Protein AF-A0A1V5Y5P9-F1 (afdb_monomer)

Mean predicted aligned error: 10.25 Å

Secondary structure (DSSP, 8-state):
-------PPPHHHHHHHHHHHHHHHHHHHHHHHHHHHHHHHHHHHHHHHHHHHHHHHHHHHT----HHHHTTTT-TT-TTTT--EEEEE--S-TT-GGG-EEEEEEEEEESEEEEEEEETTEEEEE--TTSPPPPTTTTTT-EEEEEESTTTT-EEEEEEE-SSEEEEES-TTS------SS---TT-EEEETTEEEEEEEEEEEETTEEEEEEEEEEEE--

Nearest PDB structures (foldseek):
  4bcx-assembly1_A  TM=2.130E-01  e=1.971E-02  Homo sapiens
  3mnm-assembly3_C  TM=2.122E-01  e=1.579E-02  Saccharomyces cerevisiae
  3mnm-assembly1_A  TM=2.080E-01  e=1.413E-02  Saccharomyces cerevisiae
  8esd-assembly1_S  TM=7.300E-01  e=5.932E+00  Homo sapiens
  7kzw-assembly1_A  TM=1.857E-01  e=3.146E-01  Francisella tularensis subsp. tularensis SCHU S4

Solvent-accessible surface area (backbone atoms only — not comparable to full-atom values): 12358 Å² total; per-residue (Å²): 137,88,82,79,78,80,80,74,81,49,73,66,58,54,53,52,53,52,52,52,51,51,54,52,51,55,52,52,53,51,53,50,54,53,49,53,55,52,52,55,50,52,54,50,54,52,49,50,50,54,51,51,49,50,52,51,51,49,49,49,76,60,59,68,79,40,81,74,52,57,71,48,54,51,40,93,82,46,88,64,88,69,58,63,59,73,52,76,54,64,59,99,50,91,86,50,66,93,69,46,41,54,42,40,37,43,72,45,80,40,47,58,43,39,30,55,41,39,50,62,45,34,41,31,47,52,77,47,69,90,58,80,66,46,56,73,45,72,55,41,79,30,44,37,34,26,75,36,50,47,39,44,80,42,61,29,30,21,73,34,28,46,51,50,37,36,35,38,13,52,40,92,84,69,47,93,46,72,30,46,95,45,60,36,32,64,70,12,29,38,28,30,68,75,25,36,34,37,37,40,37,40,33,37,50,60,97,88,43,81,48,76,48,78,46,79,44,80,38,63,63,131

Radius of gyration: 29.68 Å; Cα contacts (8 Å, |Δi|>4): 379; chains: 1; bounding box: 76×43×85 Å

pLDDT: mean 79.34, std 16.52, range [37.75, 97.44]

Structure (mmCIF, N/CA/C/O backbone):
data_AF-A0A1V5Y5P9-F1
#
_entry.id   AF-A0A1V5Y5P9-F1
#
loop_
_atom_site.group_PDB
_atom_site.id
_atom_site.type_symbol
_atom_site.label_atom_id
_atom_site.label_alt_id
_atom_site.label_comp_id
_atom_site.label_asym_id
_atom_site.label_entity_id
_atom_site.label_seq_id
_atom_site.pdbx_PDB_ins_code
_atom_site.Cartn_x
_atom_site.Cartn_y
_atom_site.Cartn_z
_atom_site.occupancy
_atom_site.B_iso_or_equiv
_atom_site.auth_seq_id
_atom_site.auth_comp_id
_atom_site.auth_asym_id
_atom_site.auth_atom_id
_atom_site.pdbx_PDB_model_num
ATOM 1 N N . MET A 1 1 ? -53.726 32.207 53.476 1.00 49.44 1 MET A N 1
ATOM 2 C CA . MET A 1 1 ? -52.867 31.092 53.942 1.00 49.44 1 MET A CA 1
ATOM 3 C C . MET A 1 1 ? -53.155 29.855 53.090 1.00 49.44 1 MET A C 1
ATOM 5 O O . MET A 1 1 ? -54.189 29.228 53.279 1.00 49.44 1 MET A O 1
ATOM 9 N N . LYS A 1 2 ? -52.309 29.541 52.099 1.00 61.25 2 LYS A N 1
ATOM 10 C CA . LYS A 1 2 ? -52.435 28.315 51.285 1.00 61.25 2 LYS A CA 1
ATOM 11 C C . LYS A 1 2 ? -51.873 27.142 52.095 1.00 61.25 2 LYS A C 1
ATOM 13 O O . LYS A 1 2 ? -50.684 27.132 52.400 1.00 61.25 2 LYS A O 1
ATOM 18 N N . ARG A 1 3 ? -52.726 26.190 52.482 1.00 55.22 3 ARG A N 1
ATOM 19 C CA . ARG A 1 3 ? -52.300 24.937 53.121 1.00 55.22 3 ARG A CA 1
ATOM 20 C C . ARG A 1 3 ? -51.608 24.078 52.062 1.00 55.22 3 ARG A C 1
ATOM 22 O O . ARG A 1 3 ? -52.251 23.637 51.116 1.00 55.22 3 ARG A O 1
ATOM 29 N N . TYR A 1 4 ? -50.300 23.880 52.198 1.00 59.91 4 TYR A N 1
ATOM 30 C CA . TYR A 1 4 ? -49.572 22.886 51.416 1.00 59.91 4 TYR A CA 1
ATOM 31 C C . TYR A 1 4 ? -49.954 21.498 51.938 1.00 59.91 4 TYR A C 1
ATOM 33 O O . TYR A 1 4 ? -49.532 21.105 53.026 1.00 59.91 4 TYR A O 1
ATOM 41 N N . ASN A 1 5 ? -50.775 20.770 51.180 1.00 59.78 5 ASN A N 1
ATOM 42 C CA . ASN A 1 5 ? -51.009 19.351 51.426 1.00 59.78 5 ASN A CA 1
ATOM 43 C C . ASN A 1 5 ? -49.697 18.606 51.164 1.00 59.78 5 ASN A C 1
ATOM 45 O O . ASN A 1 5 ? -49.247 18.512 50.023 1.00 59.78 5 ASN A O 1
ATOM 49 N N . LYS A 1 6 ? -49.063 18.105 52.228 1.00 63.16 6 LYS A N 1
ATOM 50 C CA . LYS A 1 6 ? -47.921 17.199 52.109 1.00 63.16 6 LYS A CA 1
ATOM 51 C C . LYS A 1 6 ? -48.448 15.852 51.614 1.00 63.16 6 LYS A C 1
ATOM 53 O O . LYS A 1 6 ? -48.956 15.063 52.403 1.00 63.16 6 LYS A O 1
ATOM 58 N N . LEU A 1 7 ? -48.361 15.620 50.308 1.00 68.31 7 LEU A N 1
ATOM 59 C CA . LEU A 1 7 ? -48.500 14.288 49.729 1.00 68.31 7 LEU A CA 1
ATOM 60 C C . LEU A 1 7 ? -47.290 13.471 50.196 1.00 68.31 7 LEU A C 1
ATOM 62 O O . LEU A 1 7 ? -46.177 13.669 49.712 1.00 68.31 7 LEU A O 1
ATOM 66 N N . GLY A 1 8 ? -47.481 12.637 51.216 1.00 77.69 8 GLY A N 1
ATOM 67 C CA . GLY A 1 8 ? -46.471 11.668 51.624 1.00 77.69 8 GLY A CA 1
ATOM 68 C C . GLY A 1 8 ? -46.369 10.587 50.556 1.00 77.69 8 GLY A C 1
ATOM 69 O O . GLY A 1 8 ? -47.363 9.920 50.286 1.00 77.69 8 GLY A O 1
ATOM 70 N N . LEU A 1 9 ? -45.189 10.434 49.952 1.00 80.88 9 LEU A N 1
ATOM 71 C CA . LEU A 1 9 ? -44.886 9.305 49.073 1.00 80.88 9 LEU A CA 1
ATOM 72 C C . LEU A 1 9 ? -45.119 7.997 49.829 1.00 80.88 9 LEU A C 1
ATOM 74 O O . LEU A 1 9 ? -44.632 7.811 50.947 1.00 80.88 9 LEU A O 1
ATOM 78 N N . THR A 1 10 ? -45.863 7.088 49.214 1.00 93.31 10 THR A N 1
ATOM 79 C CA . THR A 1 10 ? -46.076 5.755 49.768 1.00 93.31 10 THR A CA 1
ATOM 80 C C . THR A 1 10 ? -44.797 4.919 49.627 1.00 93.31 10 THR A C 1
ATOM 82 O O . THR A 1 10 ? -43.977 5.126 48.725 1.00 93.31 10 THR A O 1
ATOM 85 N N . LEU A 1 11 ? -44.610 3.938 50.518 1.00 88.25 11 LEU A N 1
ATOM 86 C CA . LEU A 1 11 ? -43.483 2.995 50.454 1.00 88.25 11 LEU A CA 1
ATOM 87 C C . LEU A 1 11 ? -43.383 2.331 49.067 1.00 88.25 11 LEU A C 1
ATOM 89 O O . LEU A 1 11 ? -42.293 2.169 48.525 1.00 88.25 11 LEU A O 1
ATOM 93 N N . VAL A 1 12 ? -44.536 1.999 48.481 1.00 90.06 12 VAL A N 1
ATOM 94 C CA . VAL A 1 12 ? -44.648 1.355 47.168 1.00 90.06 12 VAL A CA 1
ATOM 95 C C . VAL A 1 12 ? -44.115 2.260 46.055 1.00 90.06 12 VAL A C 1
ATOM 97 O O . VAL A 1 12 ? -43.290 1.815 45.263 1.00 90.06 12 VAL A O 1
ATOM 100 N N . GLU A 1 13 ? -44.504 3.537 46.020 1.00 93.06 13 GLU A N 1
ATOM 101 C CA . GLU A 1 13 ? -43.995 4.500 45.029 1.00 93.06 13 GLU A CA 1
ATOM 102 C C . GLU A 1 13 ? -42.478 4.686 45.134 1.00 93.06 13 GLU A C 1
ATOM 104 O O . GLU A 1 13 ? -41.786 4.773 44.120 1.00 93.06 13 GLU A O 1
ATOM 109 N N . THR A 1 14 ? -41.945 4.680 46.358 1.00 92.69 14 THR A N 1
ATOM 110 C CA . THR A 1 14 ? -40.501 4.804 46.595 1.00 92.69 14 THR A CA 1
ATOM 111 C C . THR A 1 14 ? -39.743 3.581 46.065 1.00 92.69 14 THR A C 1
ATOM 113 O O . THR A 1 14 ? -38.700 3.729 45.428 1.00 92.69 14 THR A O 1
ATOM 116 N N . LEU A 1 15 ? -40.280 2.372 46.260 1.00 94.62 15 LEU A N 1
ATOM 117 C CA . LEU A 1 15 ? -39.699 1.136 45.723 1.00 94.62 15 LEU A CA 1
ATOM 118 C C . LEU A 1 15 ? -39.744 1.092 44.190 1.00 94.62 15 LEU A C 1
ATOM 120 O O . LEU A 1 15 ? -38.751 0.721 43.564 1.00 94.62 15 LEU A O 1
ATOM 124 N N . PHE A 1 16 ? -40.851 1.521 43.575 1.00 96.50 16 PHE A N 1
ATOM 125 C CA . PHE A 1 16 ? -40.939 1.631 42.116 1.00 96.50 16 PHE A CA 1
ATOM 126 C C . PHE A 1 16 ? -39.942 2.649 41.556 1.00 96.50 16 PHE A C 1
ATOM 128 O O . PHE A 1 16 ? -39.251 2.352 40.581 1.00 96.50 16 PHE A O 1
ATOM 135 N N . ALA A 1 17 ? -39.811 3.819 42.188 1.00 95.94 17 ALA A N 1
ATOM 136 C CA . ALA A 1 17 ? -38.842 4.830 41.775 1.00 95.94 17 ALA A CA 1
ATOM 137 C C . ALA A 1 17 ? -37.397 4.306 41.852 1.00 95.94 17 ALA A C 1
ATOM 139 O O . ALA A 1 17 ? -36.624 4.495 40.912 1.00 95.94 17 ALA A O 1
ATOM 140 N N . LEU A 1 18 ? -37.045 3.591 42.928 1.00 96.50 18 LEU A N 1
ATOM 141 C CA . LEU A 1 18 ? -35.730 2.963 43.082 1.00 96.50 18 LEU A CA 1
ATOM 142 C C . LEU A 1 18 ? -35.466 1.893 42.016 1.00 96.50 18 LEU A C 1
ATOM 144 O O . LEU A 1 18 ? -34.370 1.851 41.459 1.00 96.50 18 LEU A O 1
ATOM 148 N N . ALA A 1 19 ? -36.459 1.060 41.694 1.00 96.25 19 ALA A N 1
ATOM 149 C CA . ALA A 1 19 ? -36.323 0.043 40.655 1.00 96.25 19 ALA A CA 1
ATOM 150 C C . ALA A 1 19 ? -36.084 0.675 39.274 1.00 96.25 19 ALA A C 1
ATOM 152 O O . ALA A 1 19 ? -35.151 0.288 38.570 1.00 96.25 19 ALA A O 1
ATOM 153 N N . ILE A 1 20 ? -36.871 1.691 38.907 1.00 96.56 20 ILE A N 1
ATOM 154 C CA . ILE A 1 20 ? -36.700 2.423 37.642 1.00 96.56 20 ILE A CA 1
ATOM 155 C C . ILE A 1 20 ? -35.311 3.067 37.582 1.00 96.56 20 ILE A C 1
ATOM 157 O O . ILE A 1 20 ? -34.616 2.949 36.573 1.00 96.56 20 ILE A O 1
ATOM 161 N N . PHE A 1 21 ? -34.876 3.700 38.672 1.00 97.44 21 PHE A N 1
ATOM 162 C CA . PHE A 1 21 ? -33.552 4.309 38.752 1.00 97.44 21 PHE A CA 1
ATOM 163 C C . PHE A 1 21 ? -32.428 3.274 38.587 1.00 97.44 21 PHE A C 1
ATOM 165 O O . PHE A 1 21 ? -31.471 3.512 37.847 1.00 97.44 21 PHE A O 1
ATOM 172 N N . ALA A 1 22 ? -32.566 2.094 39.198 1.00 96.94 22 ALA A N 1
ATOM 173 C CA . ALA A 1 22 ? -31.617 0.999 39.032 1.00 96.94 22 ALA A CA 1
ATOM 174 C C . ALA A 1 22 ? -31.517 0.559 37.560 1.00 96.94 22 ALA A C 1
ATOM 176 O O . ALA A 1 22 ? -30.415 0.504 37.015 1.00 96.94 22 ALA A O 1
ATOM 177 N N . PHE A 1 23 ? -32.641 0.346 36.870 1.00 95.56 23 PHE A N 1
ATOM 178 C CA . PHE A 1 23 ? -32.624 -0.019 35.448 1.00 95.56 23 PHE A CA 1
ATOM 179 C C . PHE A 1 23 ? -32.004 1.064 34.556 1.00 95.56 23 PHE A C 1
ATOM 181 O O . PHE A 1 23 ? -31.177 0.751 33.696 1.00 95.56 23 PHE A O 1
ATOM 188 N N . LEU A 1 24 ? -32.349 2.335 34.778 1.00 97.25 24 LEU A N 1
ATOM 189 C CA . LEU A 1 24 ? -31.788 3.452 34.012 1.00 97.25 24 LEU A CA 1
ATOM 190 C C . LEU A 1 24 ? -30.277 3.591 34.225 1.00 97.25 24 LEU A C 1
ATOM 192 O O . LEU A 1 24 ? -29.542 3.790 33.259 1.00 97.25 24 LEU A O 1
ATOM 196 N N . SER A 1 25 ? -29.802 3.441 35.464 1.00 96.75 25 SER A N 1
ATOM 197 C CA . SER A 1 25 ? -28.369 3.512 35.771 1.00 96.75 25 SER A CA 1
ATOM 198 C C . SER A 1 25 ? -27.574 2.383 35.108 1.00 96.75 25 SER A C 1
ATOM 200 O O . SER A 1 25 ? -26.524 2.646 34.524 1.00 96.75 25 SER A O 1
ATOM 202 N N . VAL A 1 26 ? -28.089 1.147 35.098 1.00 97.06 26 VAL A N 1
ATOM 203 C CA . VAL A 1 26 ? -27.453 0.018 34.394 1.00 97.06 26 VAL A CA 1
ATOM 204 C C . VAL A 1 26 ? -27.424 0.257 32.884 1.00 97.06 26 VAL A C 1
ATOM 206 O O . VAL A 1 26 ? -26.388 0.048 32.245 1.00 97.06 26 VAL A O 1
ATOM 209 N N . GLY A 1 27 ? -28.530 0.741 32.309 1.00 95.56 27 GLY A N 1
ATOM 210 C CA . GLY A 1 27 ? -28.602 1.095 30.892 1.00 95.56 27 GLY A CA 1
ATOM 211 C C . GLY A 1 27 ? -27.575 2.165 30.515 1.00 95.56 27 GLY A C 1
ATOM 212 O O . GLY A 1 27 ? -26.798 1.975 29.580 1.00 95.56 27 GLY A O 1
ATOM 213 N N . PHE A 1 28 ? -27.504 3.244 31.298 1.00 96.94 28 PHE A N 1
ATOM 214 C CA . PHE A 1 28 ? -26.545 4.332 31.106 1.00 96.94 28 PHE A CA 1
ATOM 215 C C . PHE A 1 28 ? -25.088 3.869 31.241 1.00 96.94 28 PHE A C 1
ATOM 217 O O . PHE A 1 28 ? -24.247 4.203 30.410 1.00 96.94 28 PHE A O 1
ATOM 224 N N . MET A 1 29 ? -24.772 3.059 32.253 1.00 97.44 29 MET A N 1
ATOM 225 C CA . MET A 1 29 ? -23.414 2.538 32.425 1.00 97.44 29 MET A CA 1
ATOM 226 C C . MET A 1 29 ? -23.001 1.641 31.255 1.00 97.44 29 MET A C 1
ATOM 228 O O . MET A 1 29 ? -21.860 1.700 30.798 1.00 97.44 29 MET A O 1
ATOM 232 N N . THR A 1 30 ? -23.931 0.848 30.722 1.00 95.81 30 THR A N 1
ATOM 233 C CA . THR A 1 30 ? -23.661 -0.028 29.576 1.00 95.81 30 THR A CA 1
ATOM 234 C C . THR A 1 30 ? -23.359 0.780 28.313 1.00 95.81 30 THR A C 1
ATOM 236 O O . THR A 1 30 ? -22.378 0.492 27.620 1.00 95.81 30 THR A O 1
ATOM 239 N N . THR A 1 31 ? -24.147 1.822 28.026 1.00 95.62 31 THR A N 1
ATOM 240 C CA . THR A 1 31 ? -23.918 2.691 26.860 1.00 95.62 31 THR A CA 1
ATOM 241 C C . THR A 1 31 ? -22.635 3.502 27.005 1.00 95.62 31 THR A C 1
ATOM 243 O O . THR A 1 31 ? -21.869 3.604 26.047 1.00 95.62 31 THR A O 1
ATOM 246 N N . LEU A 1 32 ? -22.335 3.996 28.206 1.00 96.69 32 LEU A N 1
ATOM 247 C CA . LEU A 1 32 ? -21.098 4.712 28.502 1.00 96.69 32 LEU A CA 1
ATOM 248 C C . LEU A 1 32 ? -19.866 3.821 28.289 1.00 96.69 32 LEU A C 1
ATOM 250 O O . LEU A 1 32 ? -18.919 4.230 27.616 1.00 96.69 32 LEU A O 1
ATOM 254 N N . VAL A 1 33 ? -19.891 2.571 28.763 1.00 93.38 33 VAL A N 1
ATOM 255 C CA . VAL A 1 33 ? -18.799 1.608 28.532 1.00 93.38 33 VAL A CA 1
ATOM 256 C C . VAL A 1 33 ? -18.645 1.274 27.045 1.00 93.38 33 VAL A C 1
ATOM 258 O O . VAL A 1 33 ? -17.519 1.192 26.550 1.00 93.38 33 VAL A O 1
ATOM 261 N N . ALA A 1 34 ? -19.747 1.091 26.314 1.00 90.06 34 ALA A N 1
ATOM 262 C CA . ALA A 1 34 ? -19.705 0.853 24.870 1.00 90.06 34 ALA A CA 1
ATOM 263 C C . ALA A 1 34 ? -19.123 2.058 24.108 1.00 90.06 34 ALA A C 1
ATOM 265 O O . ALA A 1 34 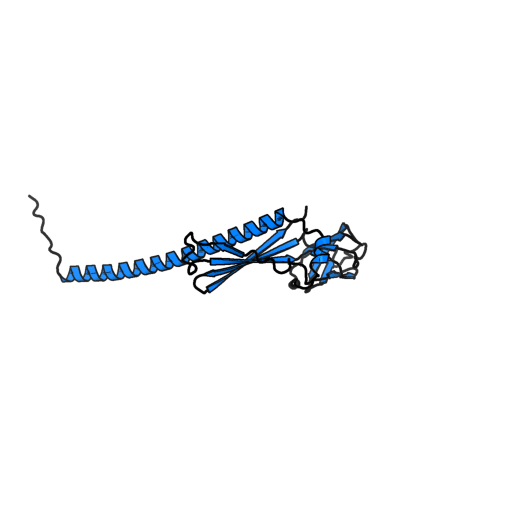? -18.265 1.887 23.234 1.00 90.06 34 ALA A O 1
ATOM 266 N N . SER A 1 35 ? -19.514 3.275 24.493 1.00 93.81 35 SER A N 1
ATOM 267 C CA . SER A 1 35 ? -18.978 4.514 23.931 1.00 93.81 35 SER A CA 1
ATOM 268 C C . SER A 1 35 ? -17.477 4.627 24.184 1.00 93.81 35 SER A C 1
ATOM 270 O O . SER A 1 35 ? -16.720 4.830 23.241 1.00 93.81 35 SER A O 1
ATOM 272 N N . MET A 1 36 ? -17.017 4.404 25.419 1.00 89.69 36 MET A N 1
ATOM 273 C CA . MET A 1 36 ? -15.590 4.461 25.764 1.00 89.69 36 MET A CA 1
ATOM 274 C C . MET A 1 36 ? -14.747 3.467 24.957 1.00 89.69 36 MET A C 1
ATOM 276 O O . MET A 1 36 ? -13.641 3.797 24.531 1.00 89.69 36 MET A O 1
ATOM 280 N N . ARG A 1 37 ? -15.262 2.255 24.706 1.00 86.62 37 ARG A N 1
ATOM 281 C CA . ARG A 1 37 ? -14.578 1.261 23.858 1.00 86.62 37 ARG A CA 1
ATOM 282 C C . ARG A 1 37 ? -14.453 1.739 22.415 1.00 86.62 37 ARG A C 1
ATOM 284 O O . ARG A 1 37 ? -13.397 1.575 21.809 1.00 86.62 37 ARG A O 1
ATOM 291 N N . THR A 1 38 ? -15.515 2.341 21.891 1.00 89.38 38 THR A N 1
ATOM 292 C CA . THR A 1 38 ? -15.542 2.880 20.527 1.00 89.38 38 THR A CA 1
ATOM 293 C C . THR A 1 38 ? -14.566 4.046 20.387 1.00 89.38 38 THR A C 1
ATOM 295 O O . THR A 1 38 ? -13.754 4.057 19.465 1.00 89.38 38 THR A O 1
ATOM 298 N N . THR A 1 39 ? -14.556 4.970 21.353 1.00 90.19 39 THR A N 1
ATOM 299 C CA . THR A 1 39 ? -13.597 6.081 21.403 1.00 90.19 39 THR A CA 1
ATOM 300 C C . THR A 1 39 ? -12.156 5.581 21.489 1.00 90.19 39 THR A C 1
ATOM 302 O O . THR A 1 39 ? -11.305 6.057 20.747 1.00 90.19 39 THR A O 1
ATOM 305 N N . GLY A 1 40 ? -11.874 4.587 22.339 1.00 87.38 40 GLY A N 1
ATOM 306 C CA . GLY A 1 40 ? -10.532 4.012 22.460 1.00 87.38 40 GLY A CA 1
ATOM 307 C C . GLY A 1 40 ? -10.018 3.424 21.144 1.00 87.38 40 GLY A C 1
ATOM 308 O O . GLY A 1 40 ? -8.866 3.645 20.782 1.00 87.38 40 GLY A O 1
ATOM 309 N N . ARG A 1 41 ? -10.885 2.737 20.392 1.00 87.50 41 ARG A N 1
ATOM 310 C CA . ARG A 1 41 ? -10.549 2.231 19.056 1.00 87.50 41 ARG A CA 1
ATOM 311 C C . ARG A 1 41 ? -10.267 3.368 18.070 1.00 87.50 41 ARG A C 1
ATOM 313 O O . ARG A 1 41 ? -9.240 3.326 17.400 1.00 87.50 41 ARG A O 1
ATOM 320 N N . ALA A 1 42 ? -11.136 4.376 18.011 1.00 88.00 42 ALA A N 1
ATOM 321 C CA . ALA A 1 42 ? -10.979 5.504 17.094 1.00 88.00 42 ALA A CA 1
ATOM 322 C C . ALA A 1 42 ? -9.665 6.270 17.335 1.00 88.00 42 ALA A C 1
ATOM 324 O O . ALA A 1 42 ? -8.968 6.622 16.389 1.00 88.00 42 ALA A O 1
ATOM 325 N N . VAL A 1 43 ? -9.275 6.465 18.600 1.00 88.88 43 VAL A N 1
ATOM 326 C CA . VAL A 1 43 ? -7.994 7.106 18.949 1.00 88.88 43 VAL A CA 1
ATOM 327 C C . VAL A 1 43 ? -6.798 6.302 18.429 1.00 88.88 43 VAL A C 1
ATOM 329 O O . VAL A 1 43 ? -5.843 6.890 17.928 1.00 88.88 43 VAL A O 1
ATOM 332 N N . LEU A 1 44 ? -6.842 4.969 18.506 1.00 87.56 44 LEU A N 1
ATOM 333 C CA . LEU A 1 44 ? -5.763 4.119 17.989 1.00 87.56 44 LEU A CA 1
ATOM 334 C C . LEU A 1 44 ? -5.710 4.094 16.462 1.00 87.56 44 LEU A C 1
ATOM 336 O O . LEU A 1 44 ? -4.620 4.051 15.903 1.00 87.56 44 LEU A O 1
ATOM 340 N N . GLU A 1 45 ? -6.861 4.153 15.792 1.00 88.56 45 GLU A N 1
ATOM 341 C CA . GLU A 1 45 ? -6.918 4.289 14.333 1.00 88.56 45 GLU A CA 1
ATOM 342 C C . GLU A 1 45 ? -6.293 5.618 13.878 1.00 88.56 45 GLU A C 1
ATOM 344 O O . GLU A 1 45 ? -5.482 5.618 12.955 1.00 88.56 45 GLU A O 1
ATOM 349 N N . ILE A 1 46 ? -6.571 6.724 14.579 1.00 89.62 46 ILE A N 1
ATOM 350 C CA . ILE A 1 46 ? -5.936 8.027 14.315 1.00 89.62 46 ILE A CA 1
ATOM 351 C C . ILE A 1 46 ? -4.427 7.977 14.598 1.00 89.62 46 ILE A C 1
ATOM 353 O O . ILE A 1 46 ? -3.628 8.529 13.844 1.00 89.62 46 ILE A O 1
ATOM 357 N N . ALA A 1 47 ? -4.007 7.304 15.672 1.00 87.44 47 ALA A N 1
ATOM 358 C CA . ALA A 1 47 ? -2.588 7.129 15.969 1.00 87.44 47 ALA A CA 1
ATOM 359 C C . ALA A 1 47 ? -1.869 6.317 14.875 1.00 87.44 47 ALA A C 1
ATOM 361 O O . ALA A 1 47 ? -0.765 6.690 14.481 1.00 87.44 47 ALA A O 1
ATOM 362 N N . ALA A 1 48 ? -2.505 5.263 14.348 1.00 86.25 48 ALA A N 1
ATOM 363 C CA . ALA A 1 48 ? -1.993 4.498 13.211 1.00 86.25 48 ALA A CA 1
ATOM 364 C C . ALA A 1 48 ? -1.867 5.367 11.948 1.00 86.25 48 ALA A C 1
ATOM 366 O O . ALA A 1 48 ? -0.842 5.293 11.270 1.00 86.25 48 ALA A O 1
ATOM 367 N N . ASP A 1 49 ? -2.861 6.222 11.674 1.00 90.06 49 ASP A N 1
ATOM 368 C CA . ASP A 1 49 ? -2.851 7.168 10.549 1.00 90.06 49 ASP A CA 1
ATOM 369 C C . ASP A 1 49 ? -1.686 8.158 10.648 1.00 90.06 49 ASP A C 1
ATOM 371 O O . ASP A 1 49 ? -0.922 8.325 9.694 1.00 90.06 49 ASP A O 1
ATOM 375 N N . ASN A 1 50 ? -1.499 8.772 11.816 1.00 88.38 50 ASN A N 1
ATOM 376 C CA . ASN A 1 50 ? -0.395 9.703 12.051 1.00 88.38 50 ASN A CA 1
ATOM 377 C C . ASN A 1 50 ? 0.965 9.000 11.955 1.00 88.38 50 ASN A C 1
ATOM 379 O O . ASN A 1 50 ? 1.911 9.545 11.388 1.00 88.38 50 ASN A O 1
ATOM 383 N N . PHE A 1 51 ? 1.061 7.775 12.477 1.00 85.06 51 PHE A N 1
ATOM 384 C CA . PHE A 1 51 ? 2.278 6.972 12.408 1.00 85.06 51 PHE A CA 1
ATOM 385 C C . PHE A 1 51 ? 2.651 6.623 10.962 1.00 85.06 51 PHE A C 1
ATOM 387 O O . PHE A 1 51 ? 3.790 6.848 10.552 1.00 85.06 51 PHE A O 1
ATOM 394 N N . ALA A 1 52 ? 1.690 6.142 10.168 1.00 85.12 52 ALA A N 1
ATOM 395 C CA . ALA A 1 52 ? 1.894 5.866 8.749 1.00 85.12 52 ALA A CA 1
ATOM 396 C C . ALA A 1 52 ? 2.286 7.127 7.975 1.00 85.12 52 ALA A C 1
ATOM 398 O O . ALA A 1 52 ? 3.243 7.097 7.205 1.00 85.12 52 ALA A O 1
ATOM 399 N N . THR A 1 53 ? 1.588 8.239 8.219 1.00 87.19 53 THR A N 1
ATOM 400 C CA . THR A 1 53 ? 1.879 9.534 7.589 1.00 87.19 53 THR A CA 1
ATOM 401 C C . THR A 1 53 ? 3.311 9.962 7.874 1.00 87.19 53 THR A C 1
ATOM 403 O O . THR A 1 53 ? 4.040 10.300 6.948 1.00 87.19 53 THR A O 1
ATOM 406 N N . LYS A 1 54 ? 3.769 9.843 9.126 1.00 85.19 54 LYS A N 1
ATOM 407 C CA . LYS A 1 54 ? 5.141 10.202 9.483 1.00 85.19 54 LYS A CA 1
ATOM 408 C C . LYS A 1 54 ? 6.175 9.321 8.780 1.00 85.19 54 LYS A C 1
ATOM 410 O O . LYS A 1 54 ? 7.191 9.832 8.326 1.00 85.19 54 LYS A O 1
ATOM 415 N N . ILE A 1 55 ? 5.920 8.018 8.651 1.00 80.88 55 ILE A N 1
ATOM 416 C CA . ILE A 1 55 ? 6.794 7.120 7.878 1.00 80.88 55 ILE A CA 1
ATOM 417 C C . ILE A 1 55 ? 6.825 7.544 6.410 1.00 80.88 55 ILE A C 1
ATOM 419 O O . ILE A 1 55 ? 7.897 7.605 5.822 1.00 80.88 55 ILE A O 1
ATOM 423 N N . ILE A 1 56 ? 5.672 7.868 5.825 1.00 80.81 56 ILE A N 1
ATOM 424 C CA . ILE A 1 56 ? 5.571 8.335 4.439 1.00 80.81 56 ILE A CA 1
ATOM 425 C C . ILE A 1 56 ? 6.353 9.633 4.229 1.00 80.81 56 ILE A C 1
ATOM 427 O O . ILE A 1 56 ? 7.123 9.719 3.275 1.00 80.81 56 ILE A O 1
ATOM 431 N N . GLU A 1 57 ? 6.216 10.605 5.126 1.00 80.50 57 GLU A N 1
ATOM 432 C CA . GLU A 1 57 ? 6.988 11.850 5.092 1.00 80.50 57 GLU A CA 1
ATOM 433 C C . GLU A 1 57 ? 8.492 11.581 5.188 1.00 80.50 57 GLU A C 1
ATOM 435 O O . GLU A 1 57 ? 9.268 12.093 4.384 1.00 80.50 57 GLU A O 1
ATOM 440 N N . GLU A 1 58 ? 8.918 10.744 6.138 1.00 75.69 58 GLU A N 1
ATOM 441 C CA . GLU A 1 58 ? 10.327 10.370 6.283 1.00 75.69 58 GLU A CA 1
ATOM 442 C C . GLU A 1 58 ? 10.845 9.647 5.036 1.00 75.69 58 GLU A C 1
ATOM 444 O O . GLU A 1 58 ? 11.968 9.905 4.613 1.00 75.69 58 GLU A O 1
ATOM 449 N N . MET A 1 59 ? 10.038 8.790 4.402 1.00 72.69 59 MET A N 1
ATOM 450 C CA . MET A 1 59 ? 10.396 8.144 3.138 1.00 72.69 59 MET A CA 1
ATOM 451 C C . MET A 1 59 ? 10.538 9.153 2.005 1.00 72.69 59 MET A C 1
ATOM 453 O O . MET A 1 59 ? 11.492 9.052 1.245 1.00 72.69 59 MET A O 1
ATOM 457 N N . GLN A 1 60 ? 9.634 10.129 1.896 1.00 71.94 60 GLN A N 1
ATOM 458 C CA . GLN A 1 60 ? 9.711 11.181 0.880 1.00 71.94 60 GLN A CA 1
ATOM 459 C C . GLN A 1 60 ? 10.949 12.065 1.076 1.00 71.94 60 GLN A C 1
ATOM 461 O O . GLN A 1 60 ? 11.655 12.349 0.112 1.00 71.94 60 GLN A O 1
ATOM 466 N N . ILE A 1 61 ? 11.262 12.444 2.319 1.00 64.88 61 ILE A N 1
ATOM 467 C CA . ILE A 1 61 ? 12.447 13.252 2.653 1.00 64.88 61 ILE A CA 1
ATOM 468 C C . ILE A 1 61 ? 13.736 12.451 2.434 1.00 64.88 61 ILE A C 1
ATOM 470 O O . ILE A 1 61 ? 14.727 12.970 1.917 1.00 64.88 61 ILE A O 1
ATOM 474 N N . ARG A 1 62 ? 13.736 11.174 2.826 1.00 62.16 62 ARG A N 1
ATOM 475 C CA . ARG A 1 62 ? 14.885 10.268 2.720 1.00 62.16 62 ARG A CA 1
ATOM 476 C C . ARG A 1 62 ? 14.981 9.600 1.351 1.00 62.16 62 ARG A C 1
ATOM 478 O O . ARG A 1 62 ? 15.850 8.751 1.205 1.00 62.16 62 ARG A O 1
ATOM 485 N N . ASN A 1 63 ? 14.154 9.945 0.358 1.00 59.09 63 ASN A N 1
ATOM 486 C CA . ASN A 1 63 ? 14.120 9.275 -0.949 1.00 59.09 63 ASN A CA 1
ATOM 487 C C . ASN A 1 63 ? 15.382 9.567 -1.790 1.00 59.09 63 ASN A C 1
ATOM 489 O O . ASN A 1 63 ? 15.348 10.236 -2.816 1.00 59.09 63 ASN A O 1
ATOM 493 N N . LYS A 1 64 ? 16.516 9.056 -1.315 1.00 52.22 64 LYS A N 1
ATOM 494 C CA . LYS A 1 64 ? 17.814 8.937 -1.966 1.00 52.22 64 LYS A CA 1
ATOM 495 C C . LYS A 1 64 ? 18.103 7.490 -2.334 1.00 52.22 64 LYS A C 1
ATOM 497 O O . LYS A 1 64 ? 19.243 7.209 -2.689 1.00 52.22 64 LYS A O 1
ATOM 502 N N . MET A 1 65 ? 17.110 6.592 -2.246 1.00 56.09 65 MET A N 1
ATOM 503 C CA . MET A 1 65 ? 17.306 5.218 -2.686 1.00 56.09 65 MET A CA 1
ATOM 504 C C . MET A 1 65 ? 17.481 5.219 -4.195 1.00 56.09 65 MET A C 1
ATOM 506 O O . MET A 1 65 ? 16.526 5.128 -4.967 1.00 56.09 65 MET A O 1
ATOM 510 N N . SER A 1 66 ? 18.725 5.425 -4.597 1.00 58.78 66 SER A N 1
ATOM 511 C CA . SER A 1 66 ? 19.123 5.553 -5.978 1.00 58.78 66 SER A CA 1
ATOM 512 C C . 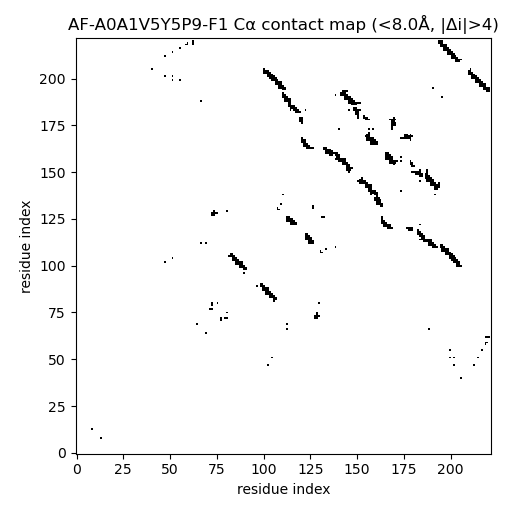SER A 1 66 ? 18.870 4.228 -6.684 1.00 58.78 66 SER A C 1
ATOM 514 O O . SER A 1 66 ? 18.784 3.162 -6.069 1.00 58.78 66 SER A O 1
ATOM 516 N N . ILE A 1 67 ? 18.787 4.283 -8.006 1.00 58.75 67 ILE A N 1
ATOM 517 C CA . ILE A 1 67 ? 18.748 3.088 -8.854 1.00 58.75 67 ILE A CA 1
ATOM 518 C C . ILE A 1 67 ? 19.929 2.138 -8.536 1.00 58.75 67 ILE A C 1
ATOM 520 O O . ILE A 1 67 ? 19.816 0.931 -8.710 1.00 58.75 67 ILE A O 1
ATOM 524 N N . GLU A 1 68 ? 21.042 2.658 -8.009 1.00 60.31 68 GLU A N 1
ATOM 525 C CA . GLU A 1 68 ? 22.231 1.883 -7.626 1.00 60.31 68 GLU A CA 1
ATOM 526 C C . GLU A 1 68 ? 22.086 1.163 -6.276 1.00 60.31 68 GLU A C 1
ATOM 528 O O . GLU A 1 68 ? 22.709 0.126 -6.062 1.00 60.31 68 GLU A O 1
ATOM 533 N N . GLU A 1 69 ? 21.247 1.668 -5.369 1.00 62.47 69 GLU A N 1
ATOM 534 C CA . GLU A 1 69 ? 20.895 0.966 -4.126 1.00 62.47 69 GLU A CA 1
ATOM 535 C C . GLU A 1 69 ? 19.879 -0.156 -4.379 1.00 62.47 69 GLU A C 1
ATOM 537 O O . GLU A 1 69 ? 19.901 -1.166 -3.681 1.00 62.47 69 GLU A O 1
ATOM 542 N N . TYR A 1 70 ? 19.064 -0.047 -5.436 1.00 58.09 70 TYR A N 1
ATOM 543 C CA . TYR A 1 70 ? 18.156 -1.119 -5.859 1.00 58.09 70 TYR A CA 1
ATOM 544 C C . TYR A 1 70 ? 18.886 -2.419 -6.219 1.00 58.09 70 TYR A C 1
ATOM 546 O O . TYR A 1 70 ? 18.448 -3.497 -5.829 1.00 58.09 70 TYR A O 1
ATOM 554 N N . ASP A 1 71 ? 20.036 -2.332 -6.892 1.00 58.72 71 ASP A N 1
ATOM 555 C CA . ASP A 1 71 ? 20.843 -3.517 -7.212 1.00 58.72 71 ASP A CA 1
ATOM 556 C C . ASP A 1 71 ? 21.423 -4.194 -5.951 1.00 58.72 71 ASP A C 1
ATOM 558 O O . ASP A 1 71 ? 21.718 -5.388 -5.979 1.00 58.72 71 ASP A O 1
ATOM 562 N N . LYS A 1 72 ? 21.548 -3.466 -4.830 1.00 58.19 72 LYS A N 1
ATOM 563 C CA . LYS A 1 72 ? 22.037 -4.002 -3.545 1.00 58.19 72 LYS A CA 1
ATOM 564 C C . LYS A 1 72 ? 20.945 -4.684 -2.714 1.00 58.19 72 LYS A C 1
ATOM 566 O O . LYS A 1 72 ? 21.270 -5.452 -1.819 1.00 58.19 72 LYS A O 1
ATOM 571 N N . LEU A 1 73 ? 19.666 -4.455 -3.016 1.00 53.53 73 LEU A N 1
ATOM 572 C CA . LEU A 1 73 ? 18.529 -5.042 -2.288 1.00 53.53 73 LEU A CA 1
ATOM 573 C C . LEU A 1 73 ? 18.346 -6.550 -2.546 1.00 53.53 73 LEU A C 1
ATOM 575 O O . LEU A 1 73 ? 17.710 -7.240 -1.752 1.00 53.53 73 LEU A O 1
ATOM 579 N N . GLY A 1 74 ? 18.924 -7.077 -3.632 1.00 43.47 74 GLY A N 1
ATOM 580 C CA . GLY A 1 74 ? 18.973 -8.516 -3.916 1.00 43.47 74 GLY A CA 1
ATOM 581 C C . GLY A 1 74 ? 20.009 -9.290 -3.092 1.00 43.47 74 GLY A C 1
ATOM 582 O O . GLY A 1 74 ? 20.054 -10.517 -3.187 1.00 43.47 74 GLY A O 1
ATOM 583 N N . ASP A 1 75 ? 20.832 -8.598 -2.299 1.00 43.00 75 ASP A N 1
ATOM 584 C CA . ASP A 1 75 ? 21.763 -9.218 -1.365 1.00 43.00 75 ASP A CA 1
ATOM 585 C C . ASP A 1 75 ? 21.008 -9.605 -0.076 1.00 43.00 75 ASP A C 1
ATOM 587 O O . ASP A 1 75 ? 20.550 -8.722 0.651 1.00 43.00 75 ASP A O 1
ATOM 591 N N . PRO A 1 76 ? 20.866 -10.903 0.257 1.00 40.38 76 PRO A N 1
ATOM 592 C CA . PRO A 1 76 ? 20.224 -11.336 1.500 1.00 40.38 76 PRO A CA 1
ATOM 593 C C . PRO A 1 76 ? 20.967 -10.876 2.769 1.00 40.38 76 PRO A C 1
ATOM 595 O O . PRO A 1 76 ? 20.454 -11.071 3.869 1.00 40.38 76 PRO A O 1
ATOM 598 N N . SER A 1 77 ? 22.157 -10.276 2.640 1.00 37.94 77 SER A N 1
ATOM 599 C CA . SER A 1 77 ? 22.892 -9.632 3.731 1.00 37.94 77 SER A CA 1
ATOM 600 C C . SER A 1 77 ? 22.649 -8.118 3.857 1.00 37.94 77 SER A C 1
ATOM 602 O O . SER A 1 77 ? 23.137 -7.501 4.808 1.00 37.94 77 SER A O 1
ATOM 604 N N . ALA A 1 78 ? 21.857 -7.512 2.962 1.00 37.75 78 ALA A N 1
ATOM 605 C CA . ALA A 1 78 ? 21.456 -6.114 3.072 1.00 37.75 78 ALA A CA 1
ATOM 606 C C . ALA A 1 78 ? 20.451 -5.927 4.235 1.00 37.75 78 ALA A C 1
ATOM 608 O O . ALA A 1 78 ? 19.396 -6.564 4.249 1.00 37.75 78 ALA A O 1
ATOM 609 N N . PRO A 1 79 ? 20.724 -5.038 5.209 1.00 39.56 79 PRO A N 1
ATOM 610 C CA . PRO A 1 79 ? 19.938 -4.904 6.443 1.00 39.56 79 PRO A CA 1
ATOM 611 C C . PRO A 1 79 ? 18.528 -4.299 6.269 1.00 39.56 79 PRO A C 1
ATOM 613 O O . PRO A 1 79 ? 17.859 -4.024 7.263 1.00 39.56 79 PRO A O 1
ATOM 616 N N . GLU A 1 80 ? 18.060 -4.066 5.039 1.00 46.06 80 GLU A N 1
ATOM 617 C CA . GLU A 1 80 ? 16.888 -3.221 4.760 1.00 46.06 80 GLU A CA 1
ATOM 618 C C . GLU A 1 80 ? 15.633 -3.962 4.279 1.00 46.06 80 GLU A C 1
ATOM 620 O O . GLU A 1 80 ? 14.555 -3.362 4.260 1.00 46.06 80 GLU A O 1
ATOM 625 N N . ASN A 1 81 ? 15.720 -5.265 3.987 1.00 41.53 81 ASN A N 1
ATOM 626 C CA . ASN A 1 81 ? 14.572 -6.049 3.501 1.00 41.53 81 ASN A CA 1
ATOM 627 C C . ASN A 1 81 ? 13.499 -6.328 4.576 1.00 41.53 81 ASN A C 1
ATOM 629 O O . ASN A 1 81 ? 12.452 -6.886 4.266 1.00 41.53 81 ASN A O 1
ATOM 633 N N . ASP A 1 82 ? 13.729 -5.886 5.814 1.00 43.59 82 ASP A N 1
ATOM 634 C CA . ASP A 1 82 ? 12.819 -6.019 6.954 1.00 43.59 82 ASP A CA 1
ATOM 635 C C . ASP A 1 82 ? 12.824 -4.729 7.796 1.00 43.59 82 ASP A C 1
ATOM 637 O O . ASP A 1 82 ? 13.118 -4.718 8.994 1.00 43.59 82 ASP A O 1
ATOM 641 N N . SER A 1 83 ? 12.527 -3.586 7.170 1.00 44.69 83 SER A N 1
ATOM 642 C CA . SER A 1 83 ? 12.445 -2.291 7.860 1.00 44.69 83 SER A CA 1
ATOM 643 C C . SER A 1 83 ? 11.186 -2.206 8.743 1.00 44.69 83 SER A C 1
ATOM 645 O O . SER A 1 83 ? 10.225 -1.489 8.472 1.00 44.69 83 SER A O 1
ATOM 647 N N . PHE A 1 84 ? 11.193 -2.951 9.850 1.00 43.25 84 PHE A N 1
ATOM 648 C CA . PHE A 1 84 ? 10.249 -2.800 10.948 1.00 43.25 84 PHE A CA 1
ATOM 649 C C . PHE A 1 84 ? 10.616 -1.546 11.745 1.00 43.25 84 PHE A C 1
ATOM 651 O O . PHE A 1 84 ? 11.403 -1.610 12.692 1.00 43.25 84 PHE A O 1
ATOM 658 N N . LEU A 1 85 ? 10.020 -0.397 11.418 1.00 44.12 85 LEU A N 1
ATOM 659 C CA . LEU A 1 85 ? 10.012 0.710 12.372 1.00 44.12 85 LEU A CA 1
ATOM 660 C C . LEU A 1 85 ? 9.044 0.333 13.501 1.00 44.12 85 LEU A C 1
ATOM 662 O O . LEU A 1 85 ? 7.824 0.398 13.348 1.00 44.12 85 LEU A O 1
ATOM 666 N N . LYS A 1 86 ? 9.594 -0.124 14.628 1.00 46.56 86 LYS A N 1
ATOM 667 C CA . LYS A 1 86 ? 8.836 -0.379 15.857 1.00 46.56 86 LYS A CA 1
ATOM 668 C C . LYS A 1 86 ? 8.818 0.901 16.677 1.00 46.56 86 LYS A C 1
ATOM 670 O O . LYS A 1 86 ? 9.848 1.291 17.221 1.00 46.56 86 LYS A O 1
ATOM 675 N N . VAL A 1 87 ? 7.660 1.544 16.784 1.00 50.19 87 VAL A N 1
ATOM 676 C CA . VAL A 1 87 ? 7.470 2.651 17.728 1.00 50.19 87 VAL A CA 1
ATOM 677 C C . VAL A 1 87 ? 6.515 2.195 18.816 1.00 50.19 87 VAL A C 1
ATOM 679 O O . VAL A 1 87 ? 5.367 1.831 18.564 1.00 50.19 87 VAL A O 1
ATOM 682 N N . PHE A 1 88 ? 7.014 2.211 20.048 1.00 48.00 88 PHE A N 1
ATOM 683 C CA . PHE A 1 88 ? 6.200 1.993 21.231 1.00 48.00 88 PHE A CA 1
ATOM 684 C C . PHE A 1 88 ? 5.469 3.292 21.554 1.00 48.00 88 PHE A C 1
ATOM 686 O O . PHE A 1 88 ? 6.091 4.268 21.970 1.00 48.00 88 PHE A O 1
ATOM 693 N N . VAL A 1 89 ? 4.144 3.304 21.421 1.00 51.50 89 VAL A N 1
ATOM 694 C CA . VAL A 1 89 ? 3.338 4.324 22.095 1.00 51.50 89 VAL A CA 1
ATOM 695 C C . VAL A 1 89 ? 3.105 3.808 23.511 1.00 51.50 89 VAL A C 1
ATOM 697 O O . VAL A 1 89 ? 2.130 3.111 23.796 1.00 51.50 89 VAL A O 1
ATOM 700 N N . SER A 1 90 ? 4.070 4.074 24.393 1.00 44.22 90 SER A N 1
ATOM 701 C CA . SER A 1 90 ? 3.888 3.808 25.817 1.00 44.22 90 SER A CA 1
ATOM 702 C C . SER A 1 90 ? 2.944 4.870 26.383 1.00 44.22 90 SER A C 1
ATOM 704 O O . SER A 1 90 ? 3.235 6.060 26.238 1.00 44.22 90 SER A O 1
ATOM 706 N N . PRO A 1 91 ? 1.848 4.507 27.073 1.00 44.66 91 PRO A N 1
ATOM 707 C CA . PRO A 1 91 ? 1.276 5.430 28.044 1.00 44.66 91 PRO A CA 1
ATOM 708 C C . PRO A 1 91 ? 2.372 5.790 29.062 1.00 44.66 91 PRO A C 1
ATOM 710 O O . PRO A 1 91 ? 3.294 5.004 29.286 1.00 44.66 91 PRO A O 1
ATOM 713 N N . SER A 1 92 ? 2.290 6.974 29.666 1.00 46.19 92 SER A N 1
ATOM 714 C CA . SER A 1 92 ? 3.284 7.578 30.577 1.00 46.19 92 SER A CA 1
ATOM 715 C C . SER A 1 92 ? 3.647 6.761 31.833 1.00 46.19 92 SER A C 1
ATOM 717 O O . SER A 1 92 ? 4.344 7.265 32.707 1.00 46.19 92 SER A O 1
ATOM 719 N N . ASP A 1 93 ? 3.166 5.524 31.947 1.00 48.66 93 ASP A N 1
ATOM 720 C CA . ASP A 1 93 ? 3.427 4.596 33.037 1.00 48.66 93 ASP A CA 1
ATOM 721 C C . ASP A 1 93 ? 4.202 3.367 32.512 1.00 48.66 93 ASP A C 1
ATOM 723 O O . ASP A 1 93 ? 3.595 2.434 31.971 1.00 48.66 93 ASP A O 1
ATOM 727 N N . PRO A 1 94 ? 5.540 3.340 32.664 1.00 52.72 94 PRO A N 1
ATOM 728 C CA . PRO A 1 94 ? 6.382 2.230 32.219 1.00 52.72 94 PRO A CA 1
ATOM 729 C C . PRO A 1 94 ? 6.131 0.914 32.978 1.00 52.72 94 PRO A C 1
ATOM 731 O O . PRO A 1 94 ? 6.669 -0.117 32.579 1.00 52.72 94 PRO A O 1
ATOM 734 N N . GLN A 1 95 ? 5.318 0.907 34.044 1.00 56.38 95 GLN A N 1
ATOM 735 C CA . GLN A 1 95 ? 5.003 -0.308 34.804 1.00 56.38 95 GLN A CA 1
ATOM 736 C C . GLN A 1 95 ? 3.719 -1.017 34.344 1.00 56.38 95 GLN A C 1
ATOM 738 O O . GLN A 1 95 ? 3.481 -2.159 34.733 1.00 56.38 95 GLN A O 1
ATOM 743 N N . ASN A 1 96 ? 2.918 -0.404 33.464 1.00 55.16 96 ASN A N 1
ATOM 744 C CA . ASN A 1 96 ? 1.683 -0.990 32.930 1.00 55.16 96 ASN A CA 1
ATOM 745 C C . ASN A 1 96 ? 1.794 -1.352 31.440 1.00 55.16 96 ASN A C 1
ATOM 747 O O . ASN A 1 96 ? 1.024 -0.888 30.594 1.00 55.16 96 ASN A O 1
ATOM 751 N N . LEU A 1 97 ? 2.720 -2.262 31.121 1.00 51.78 97 LEU A N 1
ATOM 752 C CA . LEU A 1 97 ? 2.882 -2.836 29.774 1.00 51.78 97 LEU A CA 1
ATOM 753 C C . LEU A 1 97 ? 1.599 -3.501 29.238 1.00 51.78 97 LEU A C 1
ATOM 755 O O . LEU A 1 97 ? 1.412 -3.593 28.033 1.00 51.78 97 LEU A O 1
ATOM 759 N N . SER A 1 98 ? 0.659 -3.884 30.105 1.00 53.41 98 SER A N 1
ATOM 760 C CA . SER A 1 98 ? -0.649 -4.441 29.725 1.00 53.41 98 SER A CA 1
ATOM 761 C C . SER A 1 98 ? -1.553 -3.466 28.950 1.00 53.41 98 SER A C 1
ATOM 763 O O . SER A 1 98 ? -2.611 -3.868 28.463 1.00 53.41 98 SER A O 1
ATOM 765 N N . ARG A 1 99 ? -1.184 -2.178 28.870 1.00 58.53 99 ARG A N 1
ATOM 766 C CA . ARG A 1 99 ? -1.905 -1.136 28.118 1.00 58.53 99 ARG A CA 1
ATOM 767 C C . ARG A 1 99 ? -1.102 -0.548 26.957 1.00 58.53 99 ARG A C 1
ATOM 769 O O . ARG A 1 99 ? -1.623 0.341 26.284 1.00 58.53 99 ARG A O 1
ATOM 776 N N . SER A 1 100 ? 0.135 -0.989 26.728 1.00 62.06 100 SER A N 1
ATOM 777 C CA . SER A 1 100 ? 0.903 -0.504 25.583 1.00 62.06 100 SER A CA 1
ATOM 778 C C . SER A 1 100 ? 0.308 -1.066 24.291 1.00 62.06 100 SER A C 1
ATOM 780 O O . SER A 1 100 ? -0.084 -2.232 24.213 1.00 62.06 100 SER A O 1
ATOM 782 N N . VAL A 1 101 ? 0.188 -0.209 23.278 1.00 71.19 101 VAL A N 1
ATOM 783 C CA . VAL A 1 101 ? -0.188 -0.627 21.927 1.00 71.19 101 VAL A CA 1
ATOM 784 C C . VAL A 1 101 ? 1.069 -0.561 21.083 1.00 71.19 101 VAL A C 1
ATOM 786 O O . VAL A 1 101 ? 1.683 0.495 20.933 1.00 71.19 101 VAL A O 1
ATOM 789 N N . GLU A 1 102 ? 1.476 -1.715 20.567 1.00 76.00 102 GLU A N 1
ATOM 790 C CA . GLU A 1 102 ? 2.584 -1.804 19.628 1.00 76.00 102 GLU A CA 1
ATOM 791 C C . GLU A 1 102 ? 2.053 -1.561 18.213 1.00 76.00 102 GLU A C 1
ATOM 793 O O . GLU A 1 102 ? 1.187 -2.301 17.739 1.00 76.00 102 GLU A O 1
ATOM 798 N N . PHE A 1 103 ? 2.586 -0.538 17.543 1.00 76.38 103 PHE A N 1
ATOM 799 C CA . PHE A 1 103 ? 2.390 -0.337 16.112 1.00 76.38 103 PHE A CA 1
ATOM 800 C C . PHE A 1 103 ? 3.594 -0.901 15.367 1.00 76.38 103 PHE A C 1
ATOM 802 O O . PHE A 1 103 ? 4.745 -0.567 15.657 1.00 76.38 103 PHE A O 1
ATOM 809 N N . ARG A 1 104 ? 3.325 -1.762 14.389 1.00 72.31 104 ARG A N 1
ATOM 810 C CA . ARG A 1 104 ? 4.332 -2.305 13.478 1.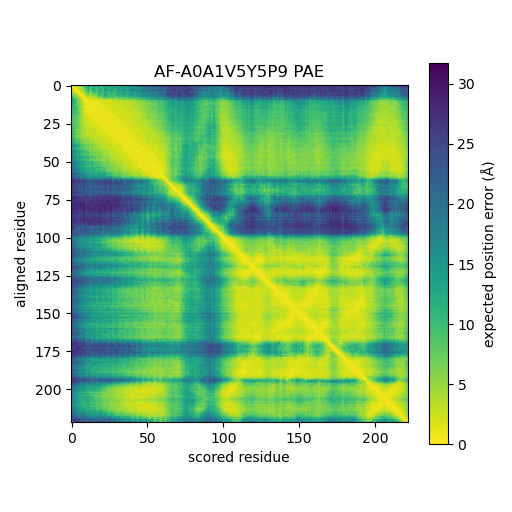00 72.31 104 ARG A CA 1
ATOM 811 C C . ARG A 1 104 ? 4.024 -1.822 12.079 1.00 72.31 104 ARG A C 1
ATOM 813 O O . ARG A 1 104 ? 2.957 -2.144 11.563 1.00 72.31 104 ARG A O 1
ATOM 820 N N . ALA A 1 105 ? 4.943 -1.072 11.485 1.00 73.94 105 ALA A N 1
ATOM 821 C CA . ALA A 1 105 ? 4.878 -0.732 10.074 1.00 73.94 105 ALA A CA 1
ATOM 822 C C . ALA A 1 105 ? 5.763 -1.676 9.262 1.00 73.94 105 ALA A C 1
ATOM 824 O O . ALA A 1 105 ? 6.895 -1.959 9.651 1.00 73.94 105 ALA A O 1
ATOM 825 N N . GLN A 1 106 ? 5.235 -2.135 8.135 1.00 76.06 106 GLN A N 1
ATOM 826 C CA . GLN A 1 106 ? 5.990 -2.774 7.069 1.00 76.06 106 GLN A CA 1
ATOM 827 C C . GLN A 1 106 ? 5.897 -1.878 5.839 1.00 76.06 106 GLN A C 1
ATOM 829 O O . GLN A 1 106 ? 4.793 -1.510 5.439 1.00 76.06 106 GLN A O 1
ATOM 834 N N . VAL A 1 107 ? 7.041 -1.527 5.263 1.00 73.38 107 VAL A N 1
ATOM 835 C CA . VAL A 1 107 ? 7.125 -0.735 4.035 1.00 73.38 107 VAL A CA 1
ATOM 836 C C . VAL A 1 107 ? 7.473 -1.664 2.882 1.00 73.38 107 VAL A C 1
ATOM 838 O O . VAL A 1 107 ? 8.392 -2.470 2.989 1.00 73.38 107 VAL A O 1
ATOM 841 N N . GLN A 1 108 ? 6.746 -1.549 1.778 1.00 74.88 108 GLN A N 1
ATOM 842 C CA . GLN A 1 108 ? 7.024 -2.268 0.541 1.00 74.88 108 GLN A CA 1
ATOM 843 C C . GLN A 1 108 ? 7.079 -1.275 -0.609 1.00 74.88 108 GLN A C 1
ATOM 845 O O . GLN A 1 108 ? 6.159 -0.478 -0.777 1.00 74.88 108 GLN A O 1
ATOM 850 N N . PHE A 1 109 ? 8.135 -1.330 -1.416 1.00 74.31 109 PHE A N 1
ATOM 851 C CA . PHE A 1 109 ? 8.227 -0.508 -2.616 1.00 74.31 109 PHE A CA 1
ATOM 852 C C . PHE A 1 109 ? 7.934 -1.344 -3.863 1.00 74.31 109 PHE A C 1
ATOM 854 O O . PHE A 1 109 ? 8.498 -2.421 -4.048 1.00 74.31 109 PHE A O 1
ATOM 861 N N . LYS A 1 110 ? 7.072 -0.822 -4.736 1.00 79.81 110 LYS A N 1
ATOM 862 C CA . LYS A 1 110 ? 6.743 -1.377 -6.054 1.00 79.81 110 LYS A CA 1
ATOM 863 C C . LYS A 1 110 ? 6.836 -0.285 -7.128 1.00 79.81 110 LYS A C 1
ATOM 865 O O . LYS A 1 110 ? 7.040 0.890 -6.821 1.00 79.81 110 LYS A O 1
ATOM 870 N N . GLY A 1 111 ? 6.664 -0.663 -8.394 1.00 80.88 111 GLY A N 1
ATOM 871 C CA . GLY A 1 111 ? 6.558 0.294 -9.500 1.00 80.88 111 GLY A CA 1
ATOM 872 C C . GLY A 1 111 ? 7.892 0.812 -10.041 1.00 80.88 111 GLY A C 1
ATOM 873 O O . GLY A 1 111 ? 7.910 1.775 -10.788 1.00 80.88 111 GLY A O 1
ATOM 874 N N . PHE A 1 112 ? 9.021 0.196 -9.703 1.00 85.25 112 PHE A N 1
ATOM 875 C CA . PHE A 1 112 ? 10.316 0.494 -10.314 1.00 85.25 112 PHE A CA 1
ATOM 876 C C . PHE A 1 112 ? 11.191 -0.754 -10.282 1.00 85.25 112 PHE A C 1
ATOM 878 O O . PHE A 1 112 ? 10.970 -1.649 -9.460 1.00 85.25 112 PHE A O 1
ATOM 885 N N . GLY A 1 113 ? 12.179 -0.817 -11.166 1.00 85.62 113 GLY A N 1
ATOM 886 C CA . GLY A 1 113 ? 13.136 -1.907 -11.133 1.00 85.62 113 GLY A CA 1
ATOM 887 C C . GLY A 1 113 ? 14.046 -1.981 -12.341 1.00 85.62 113 GLY A C 1
ATOM 888 O O . GLY A 1 113 ? 14.139 -1.057 -13.152 1.00 85.62 113 GLY A O 1
ATOM 889 N N . LYS A 1 114 ? 14.741 -3.109 -12.437 1.00 89.69 114 LYS A N 1
ATOM 890 C CA . LYS A 1 114 ? 15.641 -3.428 -13.539 1.00 89.69 114 LYS A CA 1
ATOM 891 C C . LYS A 1 114 ? 14.918 -4.296 -14.556 1.00 89.69 114 LYS A C 1
ATOM 893 O O . LYS A 1 114 ? 14.153 -5.187 -14.191 1.00 89.69 114 LYS A O 1
ATOM 898 N N . VAL A 1 115 ? 15.150 -4.033 -15.831 1.00 93.12 115 VAL A N 1
ATOM 899 C CA . VAL A 1 115 ? 14.643 -4.877 -16.910 1.00 93.12 115 VAL A CA 1
ATOM 900 C C . VAL A 1 115 ? 15.449 -6.176 -16.923 1.00 93.12 115 VAL A C 1
ATOM 902 O O . VAL A 1 115 ? 16.669 -6.155 -16.821 1.00 93.12 115 VAL A O 1
ATOM 90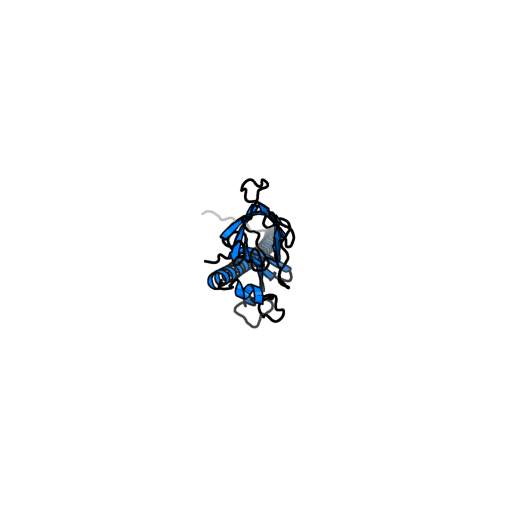5 N N . GLU A 1 116 ? 14.776 -7.315 -17.037 1.00 94.25 116 GLU A N 1
ATOM 906 C CA . GLU A 1 116 ? 15.416 -8.602 -17.328 1.00 94.25 116 GLU A CA 1
ATOM 907 C C . GLU A 1 116 ? 15.529 -8.785 -18.843 1.00 94.25 116 GLU A C 1
ATOM 909 O O . GLU A 1 116 ? 16.598 -9.055 -19.389 1.00 94.25 116 GLU A O 1
ATOM 914 N N . SER A 1 117 ? 14.408 -8.585 -19.533 1.00 94.38 117 SER A N 1
ATOM 915 C CA . SER A 1 117 ? 14.296 -8.637 -20.985 1.00 94.38 117 SER A CA 1
ATOM 916 C C . SER A 1 117 ? 13.132 -7.767 -21.450 1.00 94.38 117 SER A C 1
ATOM 918 O O . SER A 1 117 ? 12.174 -7.542 -20.710 1.00 94.38 117 SER A O 1
ATOM 920 N N . ALA A 1 118 ? 13.192 -7.277 -22.685 1.00 93.69 118 ALA A N 1
ATOM 921 C CA . ALA A 1 118 ? 12.059 -6.617 -23.317 1.00 93.69 118 ALA A CA 1
ATOM 922 C C . ALA A 1 118 ? 11.929 -7.063 -24.774 1.00 93.69 118 ALA A C 1
ATOM 924 O O . ALA A 1 118 ? 12.920 -7.218 -25.492 1.00 93.69 118 ALA A O 1
ATOM 925 N N . ALA A 1 119 ? 10.687 -7.249 -25.207 1.00 90.81 119 ALA A N 1
ATOM 926 C CA . ALA A 1 119 ? 10.336 -7.366 -26.613 1.00 90.81 119 ALA A CA 1
ATOM 927 C C . ALA A 1 119 ? 9.612 -6.092 -27.051 1.00 90.81 119 ALA A C 1
ATOM 929 O O . ALA A 1 119 ? 9.403 -5.176 -26.259 1.00 90.81 119 ALA A O 1
ATOM 930 N N . GLN A 1 120 ? 9.202 -6.036 -28.317 1.00 87.31 120 GLN A N 1
ATOM 931 C CA . GLN A 1 120 ? 8.588 -4.833 -28.869 1.00 87.31 120 GLN A CA 1
ATOM 932 C C . GLN A 1 120 ? 7.377 -4.356 -28.059 1.00 87.31 120 GLN A C 1
ATOM 934 O O . GLN A 1 120 ? 7.260 -3.157 -27.875 1.00 87.31 120 GLN A O 1
ATOM 939 N N . ASN A 1 121 ? 6.549 -5.270 -27.531 1.00 90.94 121 ASN A N 1
ATOM 940 C CA . ASN A 1 121 ? 5.321 -4.960 -26.780 1.00 90.94 121 ASN A CA 1
ATOM 941 C C . ASN A 1 121 ? 5.315 -5.554 -25.360 1.00 90.94 121 ASN A C 1
ATOM 943 O O . ASN A 1 121 ? 4.253 -5.707 -24.755 1.00 90.94 121 ASN A O 1
ATOM 947 N N . SER A 1 122 ? 6.480 -5.925 -24.827 1.00 93.38 122 SER A N 1
ATOM 948 C CA . SER A 1 122 ? 6.572 -6.466 -23.472 1.00 93.38 122 SER A CA 1
ATOM 949 C C . SER A 1 122 ? 7.835 -6.028 -22.747 1.00 93.38 122 SER A C 1
ATOM 951 O O . SER A 1 122 ? 8.864 -5.747 -23.362 1.00 93.38 122 SER A O 1
ATOM 953 N N . LEU A 1 123 ? 7.753 -5.987 -21.422 1.00 95.50 123 LEU A N 1
ATOM 954 C CA . LEU A 1 123 ? 8.884 -5.751 -20.533 1.00 95.50 123 LEU A CA 1
ATOM 955 C C . LEU A 1 123 ? 8.785 -6.721 -19.360 1.00 95.50 123 LEU A C 1
ATOM 957 O O . LEU A 1 123 ? 7.784 -6.728 -18.649 1.00 95.50 123 LEU A O 1
ATOM 961 N N . THR A 1 124 ? 9.820 -7.523 -19.149 1.00 95.88 124 THR A N 1
ATOM 962 C CA . THR A 1 124 ? 9.950 -8.405 -17.986 1.00 95.88 124 THR A CA 1
ATOM 963 C C . THR A 1 124 ? 10.886 -7.746 -16.987 1.00 95.88 124 THR A C 1
ATOM 965 O O . THR A 1 124 ? 11.982 -7.313 -17.351 1.00 95.88 124 THR A O 1
ATOM 968 N N . ALA A 1 125 ? 10.447 -7.639 -15.740 1.00 92.69 125 ALA A N 1
ATOM 969 C CA . ALA A 1 125 ? 11.205 -7.029 -14.664 1.00 92.69 125 ALA A CA 1
ATOM 970 C C . ALA A 1 125 ? 11.951 -8.078 -13.839 1.00 92.69 125 ALA A C 1
ATOM 972 O O . ALA A 1 125 ? 11.415 -9.144 -13.531 1.00 92.69 125 ALA A O 1
ATOM 973 N N . VAL A 1 126 ? 13.156 -7.723 -13.401 1.00 89.12 126 VAL A N 1
ATOM 974 C CA . VAL A 1 126 ? 13.835 -8.415 -12.308 1.00 89.12 126 VAL A CA 1
ATOM 975 C C . VAL A 1 126 ? 13.122 -8.043 -11.011 1.00 89.12 126 VAL A C 1
ATOM 977 O O . VAL A 1 126 ? 13.029 -6.861 -10.678 1.00 89.12 126 VAL A O 1
ATOM 980 N N . ILE A 1 127 ? 12.645 -9.043 -10.272 1.00 81.06 127 ILE A N 1
ATOM 981 C CA . ILE A 1 127 ? 12.109 -8.863 -8.918 1.00 81.06 127 ILE A CA 1
ATOM 982 C C . ILE A 1 127 ? 13.169 -9.365 -7.935 1.00 81.06 127 ILE A C 1
ATOM 984 O O . ILE A 1 127 ? 13.426 -10.570 -7.905 1.00 81.06 127 ILE A O 1
ATOM 988 N N . PRO A 1 128 ? 13.814 -8.476 -7.157 1.00 71.88 128 PRO A N 1
ATOM 989 C CA . PRO A 1 128 ? 14.783 -8.890 -6.153 1.00 71.88 128 PRO A CA 1
ATOM 990 C C . PRO A 1 128 ? 14.155 -9.827 -5.116 1.00 71.88 128 PRO A C 1
ATOM 992 O O . PRO A 1 128 ? 12.975 -9.712 -4.778 1.00 71.88 128 PRO A O 1
ATOM 995 N N . ASN A 1 129 ? 14.959 -10.742 -4.574 1.00 67.06 129 ASN A N 1
ATOM 996 C CA . ASN A 1 129 ? 14.513 -11.632 -3.505 1.00 67.06 129 ASN A CA 1
ATOM 997 C C . ASN A 1 129 ? 13.998 -10.825 -2.302 1.00 67.06 129 ASN A C 1
ATOM 999 O O . ASN A 1 129 ? 14.634 -9.869 -1.873 1.00 67.06 129 ASN A O 1
ATOM 1003 N N . GLY A 1 130 ? 12.849 -11.228 -1.754 1.00 66.31 130 GLY A N 1
ATOM 1004 C CA . GLY A 1 130 ? 12.198 -10.531 -0.638 1.00 66.31 130 GLY A CA 1
ATOM 1005 C C . GLY A 1 130 ? 11.206 -9.442 -1.058 1.00 66.31 130 GLY A C 1
ATOM 1006 O O . GLY A 1 130 ? 10.427 -8.993 -0.219 1.00 66.31 130 GLY A O 1
ATOM 1007 N N . PHE A 1 131 ? 11.153 -9.070 -2.342 1.00 69.19 131 PHE A N 1
ATOM 1008 C CA . PHE A 1 131 ? 10.114 -8.179 -2.854 1.00 69.19 131 PHE A CA 1
ATOM 1009 C C . PHE A 1 131 ? 8.885 -8.977 -3.304 1.00 69.19 131 PHE A C 1
ATOM 1011 O O . PHE A 1 131 ? 9.018 -10.024 -3.945 1.00 69.19 131 PHE A O 1
ATOM 1018 N N . PRO A 1 132 ? 7.670 -8.501 -2.989 1.00 69.94 132 PRO A N 1
ATOM 1019 C CA . PRO A 1 132 ? 6.457 -9.129 -3.479 1.00 69.94 132 PRO A CA 1
ATOM 1020 C C . PRO A 1 132 ? 6.351 -8.966 -4.996 1.00 69.94 132 PRO A C 1
ATOM 1022 O O . PRO A 1 132 ? 6.702 -7.929 -5.563 1.00 69.94 132 PRO A O 1
ATOM 1025 N N . SER A 1 133 ? 5.807 -9.993 -5.647 1.00 84.19 133 SER A N 1
ATOM 1026 C CA . SER A 1 133 ? 5.343 -9.874 -7.028 1.00 84.19 133 SER A CA 1
ATOM 1027 C C . SER A 1 133 ? 4.253 -8.809 -7.158 1.00 84.19 133 SER A C 1
ATOM 1029 O O . SER A 1 133 ? 3.577 -8.466 -6.185 1.00 84.19 133 SER A O 1
ATOM 1031 N N . TRP A 1 134 ? 4.070 -8.289 -8.369 1.00 88.69 134 TRP A N 1
ATOM 1032 C CA . TRP A 1 134 ? 2.938 -7.418 -8.665 1.00 88.69 134 TRP A CA 1
ATOM 1033 C C . TRP A 1 134 ? 1.632 -8.206 -8.643 1.00 88.69 134 TRP A C 1
ATOM 1035 O O . TRP A 1 134 ? 1.591 -9.371 -9.049 1.00 88.69 134 TRP A O 1
ATOM 1045 N N . ASP A 1 135 ? 0.554 -7.557 -8.218 1.00 90.62 135 ASP A N 1
ATOM 1046 C CA . ASP A 1 135 ? -0.769 -8.134 -8.413 1.00 90.62 135 ASP A CA 1
ATOM 1047 C C . ASP A 1 135 ? -1.140 -8.044 -9.901 1.00 90.62 135 ASP A C 1
ATOM 1049 O O . ASP A 1 135 ? -0.732 -7.122 -10.618 1.00 90.62 135 ASP A O 1
ATOM 1053 N N . VAL A 1 136 ? -1.913 -9.014 -10.395 1.00 93.88 136 VAL A N 1
ATOM 1054 C CA . VAL A 1 136 ? -2.336 -9.034 -11.802 1.00 93.88 136 VAL A CA 1
ATOM 1055 C C . VAL A 1 136 ? -3.137 -7.769 -12.111 1.00 93.88 136 VAL A C 1
ATOM 1057 O O . VAL A 1 136 ? -4.124 -7.475 -11.440 1.00 93.88 136 VAL A O 1
ATOM 1060 N N . ASN A 1 137 ? -2.728 -7.047 -13.156 1.00 93.12 137 ASN A N 1
ATOM 1061 C CA . ASN A 1 137 ? -3.310 -5.771 -13.589 1.00 93.12 137 ASN A CA 1
ATOM 1062 C C . ASN A 1 137 ? -3.244 -4.617 -12.568 1.00 93.12 137 ASN A C 1
ATOM 1064 O O . ASN A 1 137 ? -3.937 -3.620 -12.758 1.00 93.12 137 ASN A O 1
ATOM 1068 N N . GLU A 1 138 ? -2.402 -4.702 -11.534 1.00 89.44 138 GLU A N 1
ATOM 1069 C CA . GLU A 1 138 ? -2.149 -3.597 -10.591 1.00 89.44 138 GLU A CA 1
ATOM 1070 C C . GLU A 1 138 ? -1.701 -2.305 -11.296 1.00 89.44 138 GLU A C 1
ATOM 1072 O O . GLU A 1 138 ? -2.075 -1.213 -10.876 1.00 89.44 138 GLU A O 1
ATOM 1077 N N . TRP A 1 139 ? -0.937 -2.431 -12.385 1.00 91.94 139 TRP A N 1
ATOM 1078 C CA . TRP A 1 139 ? -0.332 -1.314 -13.120 1.00 91.94 139 TRP A CA 1
ATOM 1079 C C . TRP A 1 139 ? -1.029 -0.999 -14.438 1.00 91.94 139 TRP A C 1
ATOM 1081 O O . TRP A 1 139 ? -0.474 -0.286 -15.273 1.00 91.94 139 TRP A O 1
ATOM 1091 N N . LYS A 1 140 ? -2.221 -1.551 -14.666 1.00 91.69 140 LYS A N 1
ATOM 1092 C CA . LYS A 1 140 ? -2.967 -1.290 -15.894 1.00 91.69 140 LYS A CA 1
ATOM 1093 C C . LYS A 1 140 ? -3.218 0.218 -16.070 1.00 91.69 140 LYS A C 1
ATOM 1095 O O . LYS A 1 140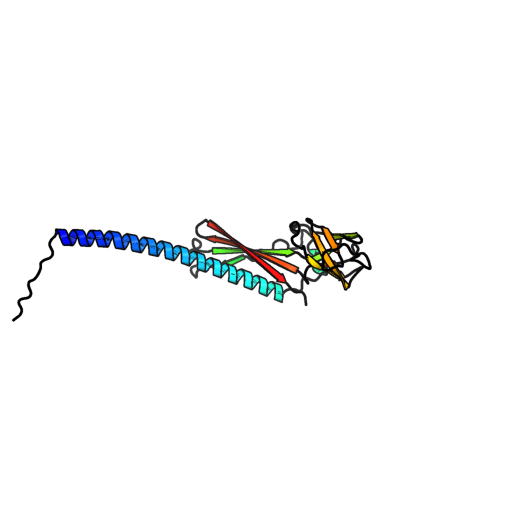 ? -3.472 0.933 -15.105 1.00 91.69 140 LYS A O 1
ATOM 1100 N N . ASP A 1 141 ? -3.112 0.678 -17.314 1.00 90.06 141 ASP A N 1
ATOM 1101 C CA . ASP A 1 141 ? -3.283 2.062 -17.770 1.00 90.06 141 ASP A CA 1
ATOM 1102 C C . ASP A 1 141 ? -2.265 3.061 -17.175 1.00 90.06 141 ASP A C 1
ATOM 1104 O O . ASP A 1 141 ? -2.359 4.269 -17.398 1.00 90.06 141 ASP A O 1
ATOM 1108 N N . CYS A 1 142 ? -1.240 2.577 -16.463 1.00 90.56 142 CYS A N 1
ATOM 1109 C CA . CYS A 1 142 ? -0.160 3.409 -15.940 1.00 90.56 142 CYS A CA 1
ATOM 1110 C C . CYS A 1 142 ? 0.961 3.595 -16.980 1.00 90.56 142 CYS A C 1
ATOM 1112 O O . CYS A 1 142 ? 1.265 2.667 -17.741 1.00 90.56 142 CYS A O 1
ATOM 1114 N N . PRO A 1 143 ? 1.631 4.764 -17.007 1.00 91.75 143 PRO A N 1
ATOM 1115 C CA . PRO A 1 143 ? 2.804 4.959 -17.844 1.00 91.75 143 PRO A CA 1
ATOM 1116 C C . PRO A 1 143 ? 4.013 4.230 -17.248 1.00 91.75 143 PRO A C 1
ATOM 1118 O O . PRO A 1 143 ? 4.211 4.233 -16.036 1.00 91.75 143 PRO A O 1
ATOM 1121 N N . VAL A 1 144 ? 4.859 3.656 -18.095 1.00 93.25 144 VAL A N 1
ATOM 1122 C CA . VAL A 1 144 ? 6.176 3.119 -17.745 1.00 93.25 144 VAL A CA 1
ATOM 1123 C C . VAL A 1 144 ? 7.244 3.877 -18.523 1.00 93.25 144 VAL A C 1
ATOM 1125 O O . VAL A 1 144 ? 7.145 4.042 -19.738 1.00 93.25 144 VAL A O 1
ATOM 1128 N N . MET A 1 145 ? 8.264 4.352 -17.817 1.00 92.81 145 MET A N 1
ATOM 1129 C CA . MET A 1 145 ? 9.378 5.111 -18.371 1.00 92.81 145 MET A CA 1
ATOM 1130 C C . MET A 1 145 ? 10.685 4.366 -18.143 1.00 92.81 145 MET A C 1
ATOM 1132 O O . MET A 1 145 ? 10.966 3.925 -17.030 1.00 92.81 145 MET A O 1
ATOM 1136 N N . ILE A 1 146 ? 11.525 4.292 -19.172 1.00 93.31 146 ILE A N 1
ATOM 1137 C CA . ILE A 1 146 ? 12.899 3.807 -19.031 1.00 93.31 146 ILE A CA 1
ATOM 1138 C C . ILE A 1 146 ? 13.784 4.974 -18.591 1.00 93.31 146 ILE A C 1
ATOM 1140 O O . ILE A 1 146 ? 13.923 5.965 -19.306 1.00 93.31 146 ILE A O 1
ATOM 1144 N N . LYS A 1 147 ? 14.384 4.868 -17.406 1.00 90.38 147 LYS A N 1
ATOM 1145 C CA . LYS A 1 147 ? 15.162 5.941 -16.766 1.00 90.38 147 LYS A CA 1
ATOM 1146 C C . LYS A 1 147 ? 16.653 5.870 -17.074 1.00 90.38 147 LYS A C 1
ATOM 1148 O O . LYS A 1 147 ? 17.329 6.894 -17.115 1.00 90.38 147 LYS A O 1
ATOM 1153 N N . LYS A 1 148 ? 17.184 4.662 -17.265 1.00 90.12 148 LYS A N 1
ATOM 1154 C CA . LYS A 1 148 ? 18.613 4.402 -17.497 1.00 90.12 148 LYS A CA 1
ATOM 1155 C C . LYS A 1 148 ? 18.770 3.204 -18.430 1.00 90.12 148 LYS A C 1
ATOM 1157 O O . LYS A 1 148 ? 17.867 2.377 -18.503 1.00 90.12 148 LYS A O 1
ATOM 1162 N N . GLY A 1 149 ? 19.911 3.123 -19.115 1.00 93.06 149 GLY A N 1
ATOM 1163 C CA . GLY A 1 149 ? 20.271 2.021 -20.011 1.00 93.06 149 GLY A CA 1
ATOM 1164 C C . GLY A 1 149 ? 19.698 2.161 -21.420 1.00 93.06 149 GLY A C 1
ATOM 1165 O O . GLY A 1 149 ? 19.352 3.258 -21.872 1.00 93.06 149 GLY A O 1
ATOM 1166 N N . LYS A 1 150 ? 19.621 1.044 -22.143 1.00 94.75 150 LYS A N 1
ATOM 1167 C CA . LYS A 1 150 ? 19.102 1.017 -23.513 1.00 94.75 150 LYS A CA 1
ATOM 1168 C C . LYS A 1 150 ? 17.618 1.398 -23.548 1.00 94.75 150 LYS A C 1
ATOM 1170 O O . LYS A 1 150 ? 16.826 0.920 -22.741 1.00 94.75 150 LYS A O 1
ATOM 1175 N N . GLY A 1 151 ? 17.240 2.272 -24.479 1.00 91.56 151 GLY A N 1
ATOM 1176 C CA . GLY A 1 151 ? 15.866 2.781 -24.567 1.00 91.56 151 GLY A CA 1
ATOM 1177 C C . GLY A 1 151 ? 15.517 3.853 -23.526 1.00 91.56 151 GLY A C 1
ATOM 1178 O O . GLY A 1 151 ? 14.345 4.189 -23.395 1.00 91.56 151 GLY A O 1
ATOM 1179 N N . SER A 1 152 ? 16.504 4.408 -22.806 1.00 94.31 152 SER A N 1
ATOM 1180 C CA . SER A 1 152 ? 16.286 5.511 -21.858 1.00 94.31 152 SER A CA 1
ATOM 1181 C C . SER A 1 152 ? 15.551 6.700 -22.489 1.00 94.31 152 SER A C 1
ATOM 1183 O O . SER A 1 152 ? 15.783 7.052 -23.647 1.00 94.31 152 SER A O 1
ATOM 1185 N N . GLY A 1 153 ? 14.647 7.302 -21.715 1.00 90.75 153 GLY A N 1
ATOM 1186 C CA . GLY A 1 153 ? 13.785 8.410 -22.124 1.00 90.75 153 GLY A CA 1
ATOM 1187 C C . GLY A 1 153 ? 12.499 7.985 -22.837 1.00 90.75 153 GLY A C 1
ATOM 1188 O O . GLY A 1 153 ? 11.644 8.831 -23.088 1.00 90.75 153 GLY A O 1
ATOM 1189 N N . GLN A 1 154 ? 12.327 6.697 -23.154 1.00 92.75 154 GLN A N 1
ATOM 1190 C CA . GLN A 1 154 ? 11.094 6.197 -23.764 1.00 92.75 154 GLN A CA 1
ATOM 1191 C C . GLN A 1 154 ? 10.003 6.007 -22.710 1.00 92.75 154 GLN A C 1
ATOM 1193 O O . GLN A 1 154 ? 10.271 5.543 -21.600 1.00 92.75 154 GLN A O 1
ATOM 1198 N N . ILE A 1 155 ? 8.772 6.358 -23.088 1.00 92.50 155 ILE A N 1
ATOM 1199 C CA . ILE A 1 155 ? 7.563 6.214 -22.275 1.00 92.50 155 ILE A CA 1
ATOM 1200 C C . ILE A 1 155 ? 6.568 5.356 -23.056 1.00 92.50 155 ILE A C 1
ATOM 1202 O O . ILE A 1 155 ? 6.333 5.601 -24.241 1.00 92.50 155 ILE A O 1
ATOM 1206 N N . ALA A 1 156 ? 5.979 4.378 -22.380 1.00 93.25 156 ALA A N 1
ATOM 1207 C CA . ALA A 1 156 ? 4.895 3.541 -22.881 1.00 93.25 156 ALA A CA 1
ATOM 1208 C C . ALA A 1 156 ? 3.776 3.442 -21.836 1.00 93.25 156 ALA A C 1
ATOM 1210 O O . ALA A 1 156 ? 3.951 3.868 -20.699 1.00 93.25 156 ALA A O 1
ATOM 1211 N N . TYR A 1 157 ? 2.639 2.866 -22.210 1.00 92.69 157 TYR A N 1
ATOM 1212 C CA . TYR A 1 157 ? 1.503 2.599 -21.329 1.00 92.69 157 TYR A CA 1
ATOM 1213 C C . TYR A 1 157 ? 1.322 1.103 -21.133 1.00 92.69 157 TYR A C 1
ATOM 1215 O O . TYR A 1 157 ? 1.520 0.324 -22.063 1.00 92.69 157 TYR A O 1
ATOM 1223 N N . ILE A 1 158 ? 0.945 0.701 -19.925 1.00 93.25 158 ILE A N 1
ATOM 1224 C CA . ILE A 1 158 ? 0.753 -0.701 -19.558 1.00 93.25 158 ILE A CA 1
ATOM 1225 C C . ILE A 1 158 ? -0.690 -1.112 -19.873 1.00 93.25 158 ILE A C 1
ATOM 1227 O O . ILE A 1 158 ? -1.630 -0.607 -19.273 1.00 93.25 158 ILE A O 1
ATOM 1231 N N . LEU A 1 159 ? -0.875 -2.068 -20.782 1.00 93.00 159 LEU A N 1
ATOM 1232 C CA . LEU A 1 159 ? -2.182 -2.662 -21.093 1.00 93.00 159 LEU A CA 1
ATOM 1233 C C . LEU A 1 159 ? -2.641 -3.648 -20.014 1.00 93.00 159 LEU A C 1
ATOM 1235 O O . LEU A 1 159 ? -3.828 -3.764 -19.708 1.00 93.00 159 LEU A O 1
ATOM 1239 N N . SER A 1 160 ? -1.684 -4.400 -19.480 1.00 93.88 160 SER A N 1
ATOM 1240 C CA . SER A 1 160 ? -1.881 -5.415 -18.448 1.00 93.88 160 SER A CA 1
ATOM 1241 C C . SER A 1 160 ? -0.535 -5.794 -17.846 1.00 93.88 160 SER A C 1
ATOM 1243 O O . SER A 1 160 ? 0.493 -5.697 -18.522 1.00 93.88 160 SER A O 1
ATOM 1245 N N . ASN A 1 161 ? -0.533 -6.321 -16.626 1.00 95.25 161 ASN A N 1
ATOM 1246 C CA . ASN A 1 161 ? 0.664 -6.906 -16.031 1.00 95.25 161 ASN A CA 1
ATOM 1247 C C . ASN A 1 161 ? 0.371 -8.251 -15.365 1.00 95.25 161 ASN A C 1
ATOM 1249 O O . ASN A 1 161 ? -0.707 -8.460 -14.806 1.00 95.25 161 ASN A O 1
ATOM 1253 N N . SER A 1 162 ? 1.354 -9.147 -15.416 1.00 95.00 162 SER A N 1
ATOM 1254 C CA . SER A 1 162 ? 1.421 -10.332 -14.560 1.00 95.00 162 SER A CA 1
ATOM 1255 C C . SER A 1 162 ? 2.175 -10.004 -13.262 1.00 95.00 162 SER A C 1
ATOM 1257 O O . SER A 1 162 ? 2.379 -8.834 -12.932 1.00 95.00 162 SER A O 1
ATOM 1259 N N . SER A 1 163 ? 2.634 -11.040 -12.556 1.00 92.75 163 SER A N 1
ATOM 1260 C CA . SER A 1 163 ? 3.495 -10.936 -11.378 1.00 92.75 163 SER A CA 1
ATOM 1261 C C . SER A 1 163 ? 4.816 -10.199 -11.615 1.00 92.75 163 SER A C 1
ATOM 1263 O O . SER A 1 163 ? 5.323 -9.591 -10.677 1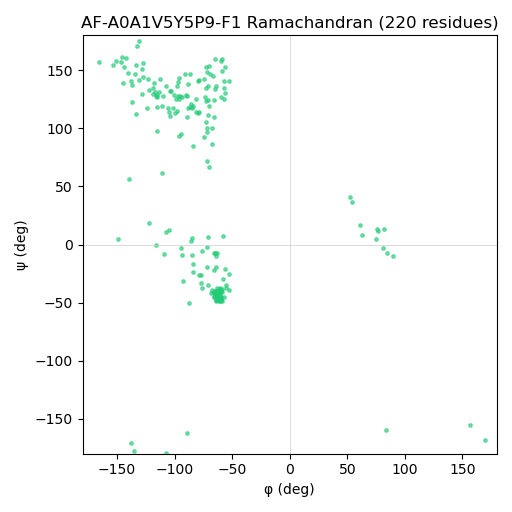.00 92.75 163 SER A O 1
ATOM 1265 N N . ASN A 1 164 ? 5.374 -10.252 -12.830 1.00 94.00 164 ASN A N 1
ATOM 1266 C CA . ASN A 1 164 ? 6.690 -9.685 -13.159 1.00 94.00 164 ASN A CA 1
ATOM 1267 C C . ASN A 1 164 ? 6.835 -9.184 -14.607 1.00 94.00 164 ASN A C 1
ATOM 1269 O O . ASN A 1 164 ? 7.931 -8.805 -15.018 1.00 94.00 164 ASN A O 1
ATOM 1273 N N . SER A 1 165 ? 5.767 -9.206 -15.406 1.00 94.69 165 SER A N 1
ATOM 1274 C CA . SER A 1 165 ? 5.817 -8.784 -16.808 1.00 94.69 165 SER A CA 1
ATOM 1275 C C . SER A 1 165 ? 4.747 -7.747 -17.115 1.00 94.69 165 SER A C 1
ATOM 1277 O O . SER A 1 165 ? 3.639 -7.806 -16.583 1.00 94.69 165 SER A O 1
ATOM 1279 N N . LEU A 1 166 ? 5.091 -6.800 -17.979 1.00 95.06 166 LEU A N 1
ATOM 1280 C CA . LEU A 1 166 ? 4.221 -5.756 -18.494 1.00 95.06 166 LEU A CA 1
ATOM 1281 C C . LEU A 1 166 ? 3.935 -6.041 -19.967 1.00 95.06 166 LEU A C 1
ATOM 1283 O O . LEU A 1 166 ? 4.864 -6.200 -20.759 1.00 95.06 166 LEU A O 1
ATOM 1287 N N . SER A 1 167 ? 2.657 -6.058 -20.334 1.00 94.69 167 SER A N 1
ATOM 1288 C CA . SER A 1 167 ? 2.214 -5.877 -21.716 1.00 94.69 167 SER A CA 1
ATOM 1289 C C . SER A 1 167 ? 1.994 -4.391 -21.936 1.00 94.69 167 SER A C 1
ATOM 1291 O O . SER A 1 167 ? 1.319 -3.742 -21.135 1.00 94.69 167 SER A O 1
ATOM 1293 N N . ILE A 1 168 ? 2.577 -3.841 -22.991 1.00 94.00 168 ILE A N 1
ATOM 1294 C CA . ILE A 1 168 ? 2.721 -2.394 -23.160 1.00 94.00 168 ILE A CA 1
ATOM 1295 C C . ILE A 1 168 ? 2.327 -1.942 -24.563 1.00 94.00 168 ILE A C 1
ATOM 1297 O O . ILE A 1 168 ? 2.428 -2.686 -25.537 1.00 94.00 168 ILE A O 1
ATOM 1301 N N . THR A 1 169 ? 1.920 -0.682 -24.664 1.00 90.81 169 THR A N 1
ATOM 1302 C CA . THR A 1 169 ? 1.583 -0.008 -25.916 1.00 90.81 169 THR A CA 1
ATOM 1303 C C . THR A 1 169 ? 2.035 1.450 -25.907 1.00 90.81 169 THR A C 1
ATOM 1305 O O . THR A 1 169 ? 2.289 2.037 -24.858 1.00 90.81 169 THR A O 1
ATOM 1308 N N . ARG A 1 170 ? 2.151 2.052 -27.093 1.00 83.00 170 ARG A N 1
ATOM 1309 C CA . ARG A 1 170 ? 2.373 3.497 -27.236 1.00 83.00 170 ARG A CA 1
ATOM 1310 C C . ARG A 1 170 ? 1.076 4.298 -27.170 1.00 83.00 170 ARG A C 1
ATOM 1312 O O . ARG A 1 170 ? 1.111 5.492 -26.884 1.00 83.00 170 ARG A O 1
ATOM 1319 N N . ASN A 1 171 ? -0.044 3.659 -27.489 1.00 77.38 171 ASN A N 1
ATOM 1320 C CA . ASN A 1 171 ? -1.293 4.359 -27.713 1.00 77.38 171 ASN A CA 1
ATOM 1321 C C . ASN A 1 171 ? -2.062 4.498 -26.396 1.00 77.38 171 ASN A C 1
ATOM 1323 O O . ASN A 1 171 ? -2.309 3.521 -25.694 1.00 77.38 171 ASN A O 1
ATOM 1327 N N . LEU A 1 172 ? -2.452 5.732 -26.082 1.00 68.88 172 LEU A N 1
ATOM 1328 C CA . LEU A 1 172 ? -3.237 6.081 -24.894 1.00 68.88 172 LEU A CA 1
ATOM 1329 C C . LEU A 1 172 ? -4.644 5.463 -24.883 1.00 68.88 172 LEU A C 1
ATOM 1331 O O . LEU A 1 172 ? -5.270 5.384 -23.834 1.00 68.88 172 LEU A O 1
ATOM 1335 N N . ASP A 1 173 ? -5.146 5.045 -26.044 1.00 71.38 173 ASP A N 1
ATOM 1336 C CA . ASP A 1 173 ? -6.457 4.411 -26.215 1.00 71.38 173 ASP A CA 1
ATOM 1337 C C . ASP A 1 173 ? -6.428 2.887 -25.987 1.00 71.38 173 ASP A C 1
ATOM 1339 O O . ASP A 1 173 ? -7.438 2.211 -26.177 1.00 71.38 173 ASP A O 1
ATOM 1343 N N . GLY A 1 174 ? -5.272 2.332 -25.605 1.00 65.50 174 GLY A N 1
ATOM 1344 C CA . GLY A 1 174 ? -5.093 0.900 -25.379 1.00 65.50 174 GLY A CA 1
ATOM 1345 C C . GLY A 1 174 ? -5.009 0.062 -26.660 1.00 65.50 174 GLY A C 1
ATOM 1346 O O . GLY A 1 174 ? -4.932 -1.166 -26.586 1.00 65.50 174 GLY A O 1
ATOM 1347 N N . SER A 1 175 ? -5.001 0.685 -27.842 1.00 72.81 175 SER A N 1
ATOM 1348 C CA . SER A 1 175 ? -4.796 -0.033 -29.100 1.00 72.81 175 SER A CA 1
ATOM 1349 C C . SER A 1 175 ? -3.354 -0.535 -29.219 1.00 72.81 175 SER A C 1
ATOM 1351 O O . SER A 1 175 ? -2.427 0.024 -28.630 1.00 72.81 175 SER A O 1
ATOM 1353 N N . ALA A 1 176 ? -3.143 -1.615 -29.975 1.00 69.62 176 ALA A N 1
ATOM 1354 C CA . ALA A 1 176 ? -1.805 -2.148 -30.205 1.00 69.62 176 ALA A CA 1
ATOM 1355 C C . ALA A 1 176 ? -0.965 -1.149 -31.020 1.00 69.62 176 ALA A C 1
ATOM 1357 O O . ALA A 1 176 ? -1.339 -0.754 -32.123 1.00 69.62 176 ALA A O 1
ATOM 1358 N N . GLY A 1 177 ? 0.186 -0.762 -30.479 1.00 75.44 177 GLY A N 1
ATOM 1359 C CA . GLY A 1 177 ? 1.191 0.053 -31.155 1.00 75.44 177 GLY A CA 1
ATOM 1360 C C . GLY A 1 177 ? 2.584 -0.519 -30.925 1.00 75.44 177 GLY A C 1
ATOM 1361 O O . GLY A 1 177 ? 2.731 -1.545 -30.270 1.00 75.44 177 GLY A O 1
ATOM 1362 N N . THR A 1 178 ? 3.612 0.150 -31.446 1.00 80.31 178 THR A N 1
ATOM 1363 C CA . THR A 1 178 ? 5.019 -0.164 -31.154 1.00 80.31 178 THR A CA 1
ATOM 1364 C C . THR A 1 178 ? 5.508 0.764 -30.030 1.00 80.31 178 THR A C 1
ATOM 1366 O O . THR A 1 178 ? 5.875 1.907 -30.328 1.00 80.31 178 THR A O 1
ATOM 1369 N N . PRO A 1 179 ? 5.451 0.352 -28.746 1.00 83.19 179 PRO A N 1
ATOM 1370 C CA . PRO A 1 179 ? 5.784 1.210 -27.607 1.00 83.19 179 PRO A CA 1
ATOM 1371 C C . PRO A 1 179 ? 7.252 1.608 -27.605 1.00 83.19 179 PRO A C 1
ATOM 1373 O O . PRO A 1 179 ? 7.567 2.780 -27.407 1.00 83.19 179 PRO A O 1
ATOM 1376 N N . TRP A 1 180 ? 8.142 0.656 -27.880 1.00 88.88 180 TRP A N 1
ATOM 1377 C CA . TRP A 1 180 ? 9.570 0.915 -27.910 1.00 88.88 180 TRP A CA 1
ATOM 1378 C C . TRP A 1 180 ? 10.049 1.254 -29.318 1.00 88.88 180 TRP A C 1
ATOM 1380 O O . TRP A 1 180 ? 9.845 0.493 -30.263 1.00 88.88 180 TRP A O 1
ATOM 1390 N N . LEU A 1 181 ? 10.742 2.387 -29.442 1.00 88.75 181 LEU A N 1
ATOM 1391 C CA . LEU A 1 181 ? 11.577 2.681 -30.613 1.00 88.75 181 LEU A CA 1
ATOM 1392 C C . LEU A 1 181 ? 12.895 1.903 -30.537 1.00 88.75 181 LEU A C 1
ATOM 1394 O O . LEU A 1 181 ? 13.432 1.472 -31.553 1.00 88.75 181 LEU A O 1
ATOM 1398 N N . THR A 1 182 ? 13.388 1.699 -29.313 1.00 93.12 182 THR A N 1
ATOM 1399 C CA . THR A 1 182 ? 14.581 0.906 -29.021 1.00 93.12 182 THR A CA 1
ATOM 1400 C C . THR A 1 182 ? 14.240 -0.010 -27.865 1.00 93.12 182 THR A C 1
ATOM 1402 O O . THR A 1 182 ? 14.043 0.477 -26.755 1.00 93.12 182 THR A O 1
ATOM 1405 N N . ASN A 1 183 ? 14.188 -1.319 -28.117 1.00 93.38 183 ASN A N 1
ATOM 1406 C CA . ASN A 1 183 ? 13.875 -2.291 -27.073 1.00 93.38 183 ASN A CA 1
ATOM 1407 C C . ASN A 1 183 ? 14.880 -2.165 -25.912 1.00 93.38 183 ASN A C 1
ATOM 1409 O O . ASN A 1 183 ? 16.093 -2.246 -26.165 1.00 93.38 183 ASN A O 1
ATOM 1413 N N . PRO A 1 184 ? 14.395 -1.974 -24.672 1.00 95.38 184 PRO A N 1
ATOM 1414 C CA . PRO A 1 184 ? 15.219 -2.056 -23.473 1.00 95.38 184 PRO A CA 1
ATOM 1415 C C . PRO A 1 184 ? 15.884 -3.429 -23.339 1.00 95.38 184 PRO A C 1
ATOM 1417 O O . PRO A 1 184 ? 15.441 -4.413 -23.931 1.00 95.38 184 PRO A O 1
ATOM 1420 N N . ASP A 1 185 ? 16.952 -3.508 -22.558 1.00 94.62 185 ASP A N 1
ATOM 1421 C CA . ASP A 1 185 ? 17.627 -4.771 -22.252 1.00 94.62 185 ASP A CA 1
ATOM 1422 C C . ASP A 1 185 ? 18.003 -4.835 -20.770 1.00 94.62 185 ASP A C 1
ATOM 1424 O O . ASP A 1 185 ? 17.593 -3.985 -19.983 1.00 94.62 185 ASP A O 1
ATOM 1428 N N . SER A 1 186 ? 18.788 -5.834 -20.370 1.00 93.44 186 SER A N 1
ATOM 1429 C CA . SER A 1 186 ? 19.173 -6.036 -18.974 1.00 93.44 186 SER A CA 1
ATOM 1430 C C . SER A 1 186 ? 20.040 -4.923 -18.369 1.00 93.44 186 SER A C 1
ATOM 1432 O O . SER A 1 186 ? 20.332 -4.952 -17.174 1.00 93.44 186 SER A O 1
ATOM 1434 N N . SER A 1 187 ? 20.493 -3.948 -19.166 1.00 92.31 187 SER A N 1
ATOM 1435 C CA . SER A 1 187 ? 21.150 -2.730 -18.671 1.00 92.31 187 SER A CA 1
ATOM 1436 C C . SER A 1 187 ? 20.156 -1.630 -18.283 1.00 92.31 187 SER A C 1
ATOM 1438 O O . SER A 1 187 ? 20.557 -0.606 -17.720 1.00 92.31 187 SER A O 1
ATOM 1440 N N . SER A 1 188 ? 18.875 -1.817 -18.607 1.00 93.00 188 SER A N 1
ATOM 1441 C CA . SER A 1 188 ? 17.841 -0.802 -18.480 1.00 93.00 188 SER A CA 1
ATOM 1442 C C . SER A 1 188 ? 17.139 -0.831 -17.127 1.00 93.00 188 SER A C 1
ATOM 1444 O O . SER A 1 188 ? 16.903 -1.886 -16.543 1.00 93.00 188 SER A O 1
ATOM 1446 N N . TYR A 1 189 ? 16.745 0.351 -16.658 1.00 90.69 189 TYR A N 1
ATOM 1447 C CA . TYR A 1 189 ? 15.940 0.528 -15.450 1.00 90.69 189 TYR A CA 1
ATOM 1448 C C . TYR A 1 189 ? 14.677 1.296 -15.789 1.00 90.69 189 TYR A C 1
ATOM 1450 O O . TYR A 1 189 ? 14.715 2.220 -16.606 1.00 90.69 189 TYR A O 1
ATOM 1458 N N . PHE A 1 190 ? 13.574 0.922 -15.154 1.00 90.56 190 PHE A N 1
ATOM 1459 C CA . PHE A 1 190 ? 12.262 1.484 -15.420 1.00 90.56 190 PHE A CA 1
ATOM 1460 C C . PHE A 1 190 ? 11.584 1.986 -14.144 1.00 90.56 190 PHE A C 1
ATOM 1462 O O . PHE A 1 190 ? 11.852 1.513 -13.039 1.00 90.56 190 PHE A O 1
ATOM 1469 N N . GLU A 1 191 ? 10.665 2.924 -14.334 1.00 89.62 191 GLU A N 1
ATOM 1470 C CA . GLU A 1 191 ? 9.737 3.438 -13.329 1.00 89.62 191 GLU A CA 1
ATOM 1471 C C . GLU A 1 191 ? 8.321 3.427 -13.910 1.00 89.62 191 GLU A C 1
ATOM 1473 O O . GLU A 1 191 ? 8.120 3.734 -15.084 1.00 89.62 191 GLU A O 1
ATOM 1478 N N . ILE A 1 192 ? 7.337 3.084 -13.089 1.00 90.50 192 ILE A N 1
ATOM 1479 C CA . ILE A 1 192 ? 5.914 3.061 -13.411 1.00 90.50 192 ILE A CA 1
ATOM 1480 C C . ILE A 1 192 ? 5.258 4.237 -12.687 1.00 90.50 192 ILE A C 1
ATOM 1482 O O . ILE A 1 192 ? 5.540 4.498 -11.522 1.00 90.50 192 ILE A O 1
ATOM 1486 N N . ASN A 1 193 ? 4.382 4.964 -13.376 1.00 87.06 193 ASN A N 1
ATOM 1487 C CA . ASN A 1 193 ? 3.609 6.078 -12.829 1.00 87.06 193 ASN A CA 1
ATOM 1488 C C . ASN A 1 193 ? 4.459 7.178 -12.157 1.00 87.06 193 ASN A C 1
ATOM 1490 O O . ASN A 1 193 ? 4.072 7.758 -11.144 1.00 87.06 193 ASN A O 1
ATOM 1494 N N . GLY A 1 194 ? 5.641 7.459 -12.713 1.00 74.56 194 GLY A N 1
ATOM 1495 C CA . GLY A 1 194 ? 6.502 8.549 -12.246 1.00 74.56 194 GLY A CA 1
ATOM 1496 C C . GLY A 1 194 ? 7.261 8.275 -10.944 1.00 74.56 194 GLY A C 1
ATOM 1497 O O . GLY A 1 194 ? 7.813 9.217 -10.376 1.00 74.56 194 GLY A O 1
ATOM 1498 N N . GLY A 1 195 ? 7.316 7.028 -10.464 1.00 71.62 195 GLY A N 1
ATOM 1499 C CA . GLY A 1 195 ? 8.239 6.680 -9.387 1.00 71.62 195 GLY A CA 1
ATOM 1500 C C . GLY A 1 195 ? 7.853 5.457 -8.569 1.00 71.62 195 GLY A C 1
ATOM 1501 O O . GLY A 1 195 ? 7.154 4.551 -9.013 1.00 71.62 195 GLY A O 1
ATOM 1502 N N . LYS A 1 196 ? 8.357 5.424 -7.336 1.00 71.75 196 LYS A N 1
ATOM 1503 C CA . LYS A 1 196 ? 8.179 4.289 -6.431 1.00 71.75 196 LYS A CA 1
ATOM 1504 C C . LYS A 1 196 ? 6.817 4.394 -5.767 1.00 71.75 196 LYS A C 1
ATOM 1506 O O . LYS A 1 196 ? 6.521 5.391 -5.116 1.00 71.75 196 LYS A O 1
ATOM 1511 N N . THR A 1 197 ? 6.003 3.356 -5.865 1.00 74.56 197 THR A N 1
ATOM 1512 C CA . THR A 1 197 ? 4.816 3.245 -5.015 1.00 74.56 197 THR A CA 1
ATOM 1513 C C . THR A 1 197 ? 5.236 2.589 -3.712 1.00 74.56 197 THR A C 1
ATOM 1515 O O . THR A 1 197 ? 5.717 1.458 -3.730 1.00 74.56 197 THR A O 1
ATOM 1518 N N . ALA A 1 198 ? 5.082 3.296 -2.595 1.00 76.69 198 ALA A N 1
ATOM 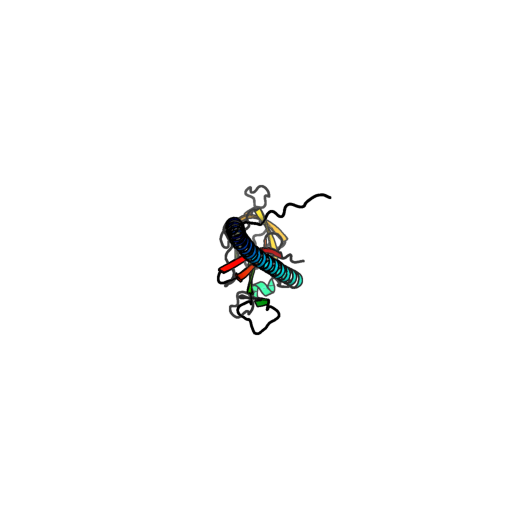1519 C CA . ALA A 1 198 ? 5.275 2.725 -1.272 1.00 76.69 198 ALA A CA 1
ATOM 1520 C C . ALA A 1 198 ? 3.926 2.287 -0.703 1.00 76.69 198 ALA A C 1
ATOM 1522 O O . ALA A 1 198 ? 2.982 3.077 -0.608 1.00 76.69 198 ALA A O 1
ATOM 1523 N N . GLU A 1 199 ? 3.851 1.025 -0.305 1.00 81.69 199 GLU A N 1
ATOM 1524 C CA . GLU A 1 199 ? 2.773 0.485 0.504 1.00 81.69 199 GLU A CA 1
ATOM 1525 C C . GLU A 1 199 ? 3.259 0.366 1.952 1.00 81.69 199 GLU A C 1
ATOM 1527 O O . GLU A 1 199 ? 4.217 -0.348 2.244 1.00 81.69 199 GLU A O 1
ATOM 1532 N N . VAL A 1 200 ? 2.612 1.090 2.864 1.00 82.81 200 VAL A N 1
ATOM 1533 C CA . VAL A 1 200 ? 2.871 1.025 4.303 1.00 82.81 200 VAL A CA 1
ATOM 1534 C C . VAL A 1 200 ? 1.735 0.254 4.954 1.00 82.81 200 VAL A C 1
ATOM 1536 O O . VAL A 1 200 ? 0.596 0.713 4.986 1.00 82.81 200 VAL A O 1
ATOM 1539 N N . THR A 1 201 ? 2.037 -0.919 5.496 1.00 83.44 201 THR A N 1
ATOM 1540 C CA . THR A 1 201 ? 1.086 -1.714 6.274 1.00 83.44 201 THR A CA 1
ATOM 1541 C C . THR A 1 201 ? 1.345 -1.499 7.757 1.00 83.44 201 THR A C 1
ATOM 1543 O O . THR A 1 201 ? 2.373 -1.935 8.270 1.00 83.44 201 THR A O 1
ATOM 1546 N N . VAL A 1 202 ? 0.406 -0.864 8.461 1.00 86.00 202 VAL A N 1
ATOM 1547 C CA . VAL A 1 202 ? 0.452 -0.685 9.917 1.00 86.00 202 VAL A CA 1
ATOM 1548 C C . VAL A 1 202 ? -0.423 -1.733 10.590 1.00 86.00 202 VAL A C 1
ATOM 1550 O O . VAL A 1 202 ? -1.614 -1.848 10.300 1.00 86.00 202 VAL A O 1
ATOM 1553 N N . ARG A 1 203 ? 0.161 -2.493 11.516 1.00 86.31 203 ARG A N 1
ATOM 1554 C CA . ARG A 1 203 ? -0.527 -3.497 12.333 1.00 86.31 203 ARG A CA 1
ATOM 1555 C C . ARG A 1 203 ? -0.437 -3.126 13.803 1.00 86.31 203 ARG A C 1
ATOM 1557 O O . ARG A 1 203 ? 0.623 -2.712 14.265 1.00 86.31 203 ARG A O 1
ATOM 1564 N N . TRP A 1 204 ? -1.530 -3.314 14.531 1.00 87.56 204 TRP A N 1
ATOM 1565 C CA . TRP A 1 204 ? -1.567 -3.142 15.983 1.00 87.56 204 TRP A CA 1
ATOM 1566 C C . TRP A 1 204 ? -2.531 -4.135 16.625 1.00 87.56 204 TRP A C 1
ATOM 1568 O O . TRP A 1 204 ? -3.393 -4.705 15.957 1.00 87.56 204 TRP A O 1
ATOM 1578 N N . VAL A 1 205 ? -2.385 -4.358 17.930 1.00 84.06 205 VAL A N 1
ATOM 1579 C CA . VAL A 1 205 ? -3.292 -5.207 18.711 1.00 84.06 205 VAL A CA 1
ATOM 1580 C C . VAL A 1 205 ? -3.988 -4.347 19.752 1.00 84.06 205 VAL A C 1
ATOM 1582 O O . VAL A 1 205 ? -3.340 -3.651 20.529 1.00 84.06 205 VAL A O 1
ATOM 1585 N N . TYR A 1 206 ? -5.315 -4.417 19.799 1.00 84.06 206 TYR A N 1
ATOM 1586 C CA . TYR A 1 206 ? -6.110 -3.759 20.828 1.00 84.06 206 TYR A CA 1
ATOM 1587 C C . TYR A 1 206 ? -6.982 -4.791 21.536 1.00 84.06 206 TYR A C 1
ATOM 1589 O O . TYR A 1 206 ? -7.833 -5.435 20.926 1.00 84.06 206 TYR A O 1
ATOM 1597 N N . ARG A 1 207 ? -6.747 -4.970 22.843 1.00 83.56 207 ARG A N 1
ATOM 1598 C CA . ARG A 1 207 ? -7.474 -5.927 23.702 1.00 83.56 207 ARG A CA 1
ATOM 1599 C C . ARG A 1 207 ? -7.498 -7.360 23.144 1.00 83.56 207 ARG A C 1
ATOM 1601 O O . ARG A 1 207 ? -8.522 -8.034 23.205 1.00 83.56 207 ARG A O 1
ATOM 1608 N N . GLY A 1 208 ? -6.372 -7.809 22.591 1.00 83.69 208 GLY A N 1
ATOM 1609 C CA . GLY A 1 208 ? -6.221 -9.144 22.004 1.00 83.69 208 GLY A CA 1
ATOM 1610 C C . GLY A 1 208 ? -6.772 -9.290 20.582 1.00 83.69 208 GLY A C 1
ATOM 1611 O O . GLY A 1 208 ? -6.600 -10.347 19.986 1.00 83.69 208 GLY A O 1
ATOM 1612 N N . GLN A 1 209 ? -7.393 -8.250 20.015 1.00 85.50 209 GLN A N 1
ATOM 1613 C CA . GLN A 1 209 ? -7.836 -8.254 18.622 1.00 85.50 209 GLN A CA 1
ATOM 1614 C C . GLN A 1 209 ? -6.781 -7.594 17.723 1.00 85.50 209 GLN A C 1
ATOM 1616 O O . GLN A 1 209 ? -6.348 -6.479 18.034 1.00 85.50 209 GLN A O 1
ATOM 1621 N N . PRO A 1 210 ? -6.350 -8.254 16.634 1.00 88.31 210 PRO A N 1
ATOM 1622 C CA . PRO A 1 210 ? -5.439 -7.662 15.668 1.00 88.31 210 PRO A CA 1
ATOM 1623 C C . PRO A 1 210 ? -6.185 -6.708 14.732 1.00 88.31 210 PRO A C 1
ATOM 1625 O O . PRO A 1 210 ? -7.300 -6.982 14.291 1.00 88.31 210 PRO A O 1
ATOM 1628 N N . PHE A 1 211 ? -5.531 -5.606 14.393 1.00 89.44 211 PHE A N 1
ATOM 1629 C CA . PHE A 1 211 ? -5.992 -4.615 13.433 1.00 89.44 211 PHE A CA 1
ATOM 1630 C C . PHE A 1 211 ? -4.895 -4.354 12.405 1.00 89.44 211 PHE A C 1
ATOM 1632 O O . PHE A 1 211 ? -3.702 -4.522 12.674 1.00 89.44 211 PHE A O 1
ATOM 1639 N N . THR A 1 212 ? -5.296 -3.988 11.193 1.00 91.38 212 THR A N 1
ATOM 1640 C CA . THR A 1 212 ? -4.380 -3.705 10.089 1.00 91.38 212 THR A CA 1
ATOM 1641 C C . THR A 1 212 ? -4.942 -2.582 9.239 1.00 91.38 212 THR A C 1
ATOM 1643 O O . THR A 1 212 ? -6.140 -2.554 8.960 1.00 91.38 212 THR A O 1
ATOM 1646 N N . ARG A 1 213 ? -4.067 -1.672 8.814 1.00 92.06 213 ARG A N 1
ATOM 1647 C CA . ARG A 1 213 ? -4.386 -0.619 7.857 1.00 92.06 213 ARG A CA 1
ATOM 1648 C C . ARG A 1 213 ? -3.260 -0.486 6.845 1.00 92.06 213 ARG A C 1
ATOM 1650 O O . ARG A 1 213 ? -2.089 -0.563 7.209 1.00 92.06 213 ARG A O 1
ATOM 1657 N N . VAL A 1 214 ? -3.634 -0.332 5.582 1.00 88.38 214 VAL A N 1
ATOM 1658 C CA . VAL A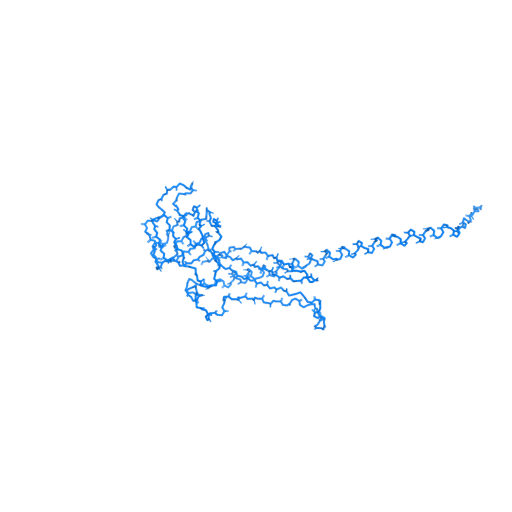 1 214 ? -2.706 -0.261 4.452 1.00 88.38 214 VAL A CA 1
ATOM 1659 C C . VAL A 1 214 ? -2.817 1.123 3.832 1.00 88.38 214 VAL A C 1
ATOM 1661 O O . VAL A 1 214 ? -3.919 1.582 3.530 1.00 88.38 214 VAL A O 1
ATOM 1664 N N . TYR A 1 215 ? -1.677 1.778 3.651 1.00 87.75 215 TYR A N 1
ATOM 1665 C CA . TYR A 1 215 ? -1.559 3.088 3.023 1.00 87.75 215 TYR A CA 1
ATOM 1666 C C . TYR A 1 215 ? -0.724 2.936 1.765 1.00 87.75 215 TYR A C 1
ATOM 1668 O O . TYR A 1 215 ? 0.352 2.349 1.808 1.00 87.75 215 TYR A O 1
ATOM 1676 N N . ARG A 1 216 ? -1.208 3.479 0.651 1.00 85.00 216 ARG A N 1
ATOM 1677 C CA . ARG A 1 216 ? -0.472 3.520 -0.612 1.00 85.00 216 ARG A CA 1
ATOM 1678 C C . ARG A 1 216 ? -0.157 4.962 -0.936 1.00 85.00 216 ARG A C 1
ATOM 1680 O O . ARG A 1 216 ? -1.040 5.814 -0.879 1.00 85.00 216 ARG A O 1
ATOM 1687 N N . THR A 1 217 ? 1.095 5.229 -1.263 1.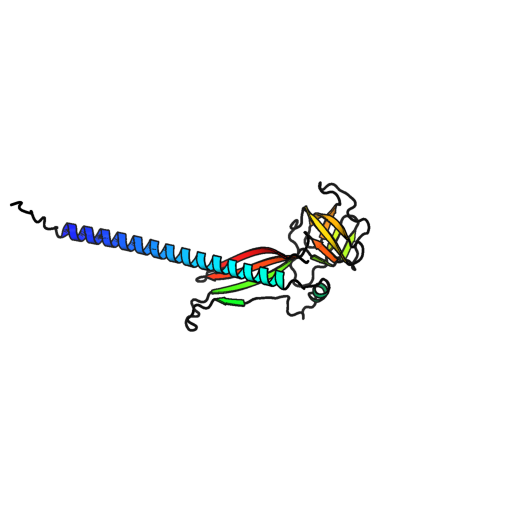00 83.44 217 THR A N 1
ATOM 1688 C CA . THR A 1 217 ? 1.550 6.562 -1.634 1.00 83.44 217 THR A CA 1
ATOM 1689 C C . THR A 1 217 ? 2.549 6.478 -2.775 1.00 83.44 217 THR A C 1
ATOM 1691 O O . THR A 1 217 ? 3.312 5.516 -2.884 1.00 83.44 217 THR A O 1
ATOM 1694 N N . LEU A 1 218 ? 2.549 7.499 -3.624 1.00 77.75 218 LEU A N 1
ATOM 1695 C CA . LEU A 1 218 ? 3.599 7.696 -4.608 1.00 77.75 218 LEU A CA 1
ATOM 1696 C C . LEU A 1 218 ? 4.746 8.437 -3.922 1.00 77.75 218 LEU A C 1
ATOM 1698 O O . LEU A 1 218 ? 4.587 9.553 -3.424 1.00 77.75 218 LEU A O 1
ATOM 1702 N N . VAL A 1 219 ? 5.911 7.804 -3.885 1.00 70.75 219 VAL A N 1
ATOM 1703 C CA . VAL A 1 219 ? 7.152 8.421 -3.436 1.00 70.75 219 VAL A CA 1
ATOM 1704 C C . VAL A 1 219 ? 7.856 8.938 -4.681 1.00 70.75 219 VAL A C 1
ATOM 1706 O O . VAL A 1 219 ? 8.526 8.197 -5.407 1.00 70.75 219 VAL A O 1
ATOM 1709 N N . TYR A 1 220 ? 7.633 10.220 -4.956 1.00 62.66 220 TYR A N 1
ATOM 1710 C CA . TYR A 1 220 ? 8.230 10.891 -6.101 1.00 62.66 220 TYR A CA 1
ATOM 1711 C C . TYR A 1 220 ? 9.753 10.935 -5.949 1.00 62.66 220 TYR A C 1
ATOM 1713 O O . TYR A 1 220 ? 10.271 11.209 -4.860 1.00 62.66 220 TYR A O 1
ATOM 1721 N N . HIS A 1 221 ? 10.464 10.653 -7.038 1.00 56.56 221 HIS A N 1
ATOM 1722 C CA . HIS A 1 221 ? 11.890 10.925 -7.129 1.00 56.56 221 HIS A CA 1
ATOM 1723 C C . HIS A 1 221 ? 12.047 12.256 -7.879 1.00 56.56 221 HIS A C 1
ATOM 1725 O O . HIS A 1 221 ? 11.643 12.316 -9.043 1.00 56.56 221 HIS A O 1
ATOM 1731 N N . PRO A 1 222 ? 12.559 13.322 -7.236 1.00 53.62 222 PRO A N 1
ATOM 1732 C CA . PRO A 1 222 ? 12.927 14.540 -7.950 1.00 53.62 222 PRO A CA 1
ATOM 1733 C C . PRO A 1 222 ? 14.036 14.277 -8.972 1.00 53.62 222 PRO A C 1
ATOM 1735 O O . PRO A 1 222 ? 14.843 13.339 -8.747 1.00 53.62 222 PRO A O 1
#

Foldseek 3Di:
DDDDDPPDDDPVNVVVVVVVVVVVVVVVVVVVVVVVVVVVVVVVVVVLVVVLVVVLVVCLVVVPCDLVVQVVLLPPPPPPLFPWPWDWPDDPDPVPPVPIKIKTKDKAKDFKAFFAFWDQFKTFGDDRPSHWFDDKQPQALWKKAWCDAWQHPFIWGFNIDDRGMTGTDRDSVSDHHRRGPTTGHRRIMMGINQAIKMKMWIWIDDPNDIDIDIDIDGSHDD

Sequence (222 aa):
MKRYNKLGLTLVETLFALAIFAFLSVGFMTTLVASMRTTGRAVLEIAADNFATKIIEEMQIRNKMSIEEYDKLGDPSAPENDSFLKVFVSPSDPQNLSRSVEFRAQVQFKGFGKVESAAQNSLTAVIPNGFPSWDVNEWKDCPVMIKKGKGSGQIAYILSNSSNSLSITRNLDGSAGTPWLTNPDSSSYFEINGGKTAEVTVRWVYRGQPFTRVYRTLVYHP